Protein AF-A0A8H6GGT6-F1 (afdb_monomer_lite)

Foldseek 3Di:
DDDDDDDDDDDDPPPPPDPDVQLLVVLLVLCVVCVVLLVPDDPVLVVLSVVLNVLSVVCVVDVPRDPPCSNVSSVVSVVVSVVVVVVVVVVVVVVVVVVVVVVVVVVVLVVLQVLLVLQVVVVVQQVVCVVVVVPDARDQGLSLVVLVVVCVVVVHQSQVSNVVSVVSVVVCCVVCVDQDDQQVQADPVRDGPLVVSVVVLVVVLVVLVVCCVVVNDDPVRSVVSNVVSVVVSCQFFVQADPVRHTDGDDCNVVVNVVSVVVVVVPPDDDPDRPDRDDDPPPCVSND

Organism: NCBI:txid100902

Secondary structure (DSSP, 8-state):
-----PPPPPPP----------HHHHHHHHHHHTHHHHHTS-HHHHHHHHHHHHHHHHHHH-TTS--TTHHHHHHHHHHHHHHHHHHHHHHHHHHHHHHHHHHHHHHHHHHHHHHHHHHHHHHHHHHHHHHTTT-SPPPP-HHHHHHHHHHHHHT--HHHHHHHHHHHHHHHHHHT-----GGGGB-TTS-B-HHHHHHHHHHHHHHHHHHHHTTSS-HHHHHHHHHHHHHHHHTTEEEE-TTS-EEEPTTHHHHHHHHHHHHHTT-PPPPP-------TTTTTTT-

pLDDT: mean 74.8, std 14.73, range [36.81, 94.75]

Structure (mmCIF, N/CA/C/O backbone):
data_AF-A0A8H6GGT6-F1
#
_entry.id   AF-A0A8H6GGT6-F1
#
loop_
_atom_site.group_PDB
_atom_site.id
_atom_site.type_symbol
_atom_site.label_atom_id
_atom_site.label_alt_id
_atom_site.label_comp_id
_atom_site.label_asym_id
_atom_site.label_entity_id
_atom_site.label_seq_id
_atom_site.pdbx_PDB_ins_code
_atom_site.Cartn_x
_atom_site.Cartn_y
_atom_site.Cartn_z
_atom_site.occupancy
_atom_site.B_iso_or_equiv
_atom_site.auth_seq_id
_atom_site.auth_comp_id
_atom_site.auth_asym_id
_atom_site.auth_atom_id
_atom_site.pdbx_PDB_model_num
ATOM 1 N N . MET A 1 1 ? 49.227 -29.339 -101.022 1.00 40.62 1 MET A N 1
ATOM 2 C CA . MET A 1 1 ? 48.629 -28.024 -100.707 1.00 40.62 1 MET A CA 1
ATOM 3 C C . MET A 1 1 ? 47.598 -28.260 -99.616 1.00 40.62 1 MET A C 1
ATOM 5 O O . MET A 1 1 ? 46.541 -28.796 -99.909 1.00 40.62 1 MET A O 1
ATOM 9 N N . ASN A 1 2 ? 47.959 -27.990 -98.359 1.00 37.88 2 ASN A N 1
ATOM 10 C CA . ASN A 1 2 ? 47.109 -28.255 -97.196 1.00 37.88 2 ASN A CA 1
ATOM 11 C C . ASN A 1 2 ? 46.343 -26.979 -96.832 1.00 37.88 2 ASN A C 1
ATOM 13 O O . ASN A 1 2 ? 46.958 -25.972 -96.496 1.00 37.88 2 ASN A O 1
ATOM 17 N N . MET A 1 3 ? 45.014 -27.036 -96.917 1.00 39.72 3 MET A N 1
ATOM 18 C CA . MET A 1 3 ? 44.097 -26.002 -96.438 1.00 39.72 3 MET A CA 1
ATOM 19 C C . MET A 1 3 ? 43.696 -26.350 -94.999 1.00 39.72 3 MET A C 1
ATOM 21 O O . MET A 1 3 ? 42.877 -27.238 -94.779 1.00 39.72 3 MET A O 1
ATOM 25 N N . THR A 1 4 ? 44.295 -25.687 -94.013 1.00 44.00 4 THR A N 1
ATOM 26 C CA . THR A 1 4 ? 43.882 -25.757 -92.605 1.00 44.00 4 THR A CA 1
ATOM 27 C C . THR A 1 4 ? 42.877 -24.644 -92.317 1.00 44.00 4 THR A C 1
ATOM 29 O O . THR A 1 4 ? 43.217 -23.466 -92.273 1.00 44.00 4 THR A O 1
ATOM 32 N N . SER A 1 5 ? 41.618 -25.032 -92.134 1.00 41.72 5 SER A N 1
ATOM 33 C CA . SER A 1 5 ? 40.503 -24.185 -91.712 1.00 41.72 5 SER A CA 1
ATOM 34 C C . SER A 1 5 ? 40.555 -23.911 -90.204 1.00 41.72 5 SER A C 1
ATOM 36 O O . SER A 1 5 ? 40.370 -24.819 -89.393 1.00 41.72 5 SER A O 1
ATOM 38 N N . THR A 1 6 ? 40.792 -22.655 -89.830 1.00 43.34 6 THR A N 1
ATOM 39 C CA . THR A 1 6 ? 40.741 -22.151 -88.448 1.00 43.34 6 THR A CA 1
ATOM 40 C C . THR A 1 6 ? 39.283 -21.918 -88.018 1.00 43.34 6 THR A C 1
ATOM 42 O O . THR A 1 6 ? 38.544 -21.278 -88.769 1.00 43.34 6 THR A O 1
ATOM 45 N N . PRO A 1 7 ? 38.829 -22.377 -86.836 1.00 43.62 7 PRO A N 1
ATOM 46 C CA . PRO A 1 7 ? 37.470 -22.114 -86.375 1.00 43.62 7 PRO A CA 1
ATOM 47 C C . PRO A 1 7 ? 37.325 -20.677 -85.847 1.00 43.62 7 PRO A C 1
ATOM 49 O O . PRO A 1 7 ? 38.175 -20.168 -85.115 1.00 43.62 7 PRO A O 1
ATOM 52 N N . LEU A 1 8 ? 36.220 -20.035 -86.232 1.00 38.00 8 LEU A N 1
ATOM 53 C CA . LEU A 1 8 ? 35.823 -18.683 -85.839 1.00 38.00 8 LEU A CA 1
ATOM 54 C C . LEU A 1 8 ? 35.533 -18.633 -84.326 1.00 38.00 8 LEU A C 1
ATOM 56 O O . LEU A 1 8 ? 34.691 -19.379 -83.826 1.00 38.00 8 LEU A O 1
ATOM 60 N N . ALA A 1 9 ? 36.216 -17.752 -83.595 1.00 42.59 9 ALA A N 1
ATOM 61 C CA . ALA A 1 9 ? 35.989 -17.549 -82.168 1.00 42.59 9 ALA A CA 1
ATOM 62 C C . ALA A 1 9 ? 34.595 -16.947 -81.907 1.00 42.59 9 ALA A C 1
ATOM 64 O O . ALA A 1 9 ? 34.258 -15.875 -82.409 1.00 42.59 9 ALA A O 1
ATOM 65 N N . THR A 1 10 ? 33.795 -17.628 -81.090 1.00 45.50 10 THR A N 1
ATOM 66 C CA . THR A 1 10 ? 32.491 -17.163 -80.601 1.00 45.50 10 THR A CA 1
ATOM 67 C C . THR A 1 10 ? 32.666 -15.878 -79.777 1.00 45.50 10 THR A C 1
ATOM 69 O O . THR A 1 10 ? 33.532 -15.846 -78.896 1.00 45.50 10 THR A O 1
ATOM 72 N N . PRO A 1 11 ? 31.861 -14.816 -79.982 1.00 40.50 11 PRO A N 1
ATOM 73 C CA . PRO A 1 11 ? 31.985 -13.614 -79.171 1.00 40.50 11 PRO A CA 1
ATOM 74 C C . PRO A 1 11 ? 31.607 -13.927 -77.720 1.00 40.50 11 PRO A C 1
ATOM 76 O O . PRO A 1 11 ? 30.533 -14.468 -77.443 1.00 40.50 11 PRO A O 1
ATOM 79 N N . LYS A 1 12 ? 32.490 -13.566 -76.779 1.00 44.12 12 LYS A N 1
ATOM 80 C CA . LYS A 1 12 ? 32.193 -13.551 -75.341 1.00 44.12 12 LYS A CA 1
ATOM 81 C C . LYS A 1 12 ? 30.895 -12.777 -75.121 1.00 44.12 12 LYS A C 1
ATOM 83 O O . LYS A 1 12 ? 30.825 -11.585 -75.408 1.00 44.12 12 LYS A O 1
ATOM 88 N N . ARG A 1 13 ? 29.891 -13.466 -74.578 1.00 38.06 13 ARG A N 1
ATOM 89 C CA . ARG A 1 13 ? 28.626 -12.899 -74.110 1.00 38.06 13 ARG A CA 1
ATOM 90 C C . ARG A 1 13 ? 28.946 -11.756 -73.139 1.00 38.06 13 ARG A C 1
ATOM 92 O O . ARG A 1 13 ? 29.311 -12.003 -71.991 1.00 38.06 13 ARG A O 1
ATOM 99 N N . GLN A 1 14 ? 28.868 -10.512 -73.609 1.00 42.06 14 GLN A N 1
ATOM 100 C CA . GLN A 1 14 ? 28.899 -9.343 -72.739 1.00 42.06 14 GLN A CA 1
ATOM 101 C C . GLN A 1 14 ? 27.699 -9.462 -71.799 1.00 42.06 14 GLN A C 1
ATOM 103 O O . GLN A 1 14 ? 26.550 -9.460 -72.241 1.00 42.06 14 GLN A O 1
ATOM 108 N N . ARG A 1 15 ? 27.965 -9.626 -70.498 1.00 42.94 15 ARG A N 1
ATOM 109 C CA . ARG A 1 15 ? 26.948 -9.438 -69.464 1.00 42.94 15 ARG A CA 1
ATOM 110 C C . ARG A 1 15 ? 26.515 -7.981 -69.556 1.00 42.94 15 ARG A C 1
ATOM 112 O O . ARG A 1 15 ? 27.265 -7.073 -69.212 1.00 42.94 15 ARG A O 1
ATOM 119 N N . ILE A 1 16 ? 25.323 -7.785 -70.095 1.00 36.81 16 ILE A N 1
ATOM 120 C CA . ILE A 1 16 ? 24.643 -6.503 -70.138 1.00 36.81 16 ILE A CA 1
ATOM 121 C C . ILE A 1 16 ? 24.360 -6.146 -68.676 1.00 36.81 16 ILE A C 1
ATOM 123 O O . ILE A 1 16 ? 23.538 -6.796 -68.032 1.00 36.81 16 ILE A O 1
ATOM 127 N N . ASN A 1 17 ? 25.072 -5.155 -68.136 1.00 43.34 17 ASN A N 1
ATOM 128 C CA . ASN A 1 17 ? 24.751 -4.520 -66.859 1.00 43.34 17 ASN A CA 1
ATOM 129 C C . ASN A 1 17 ? 23.481 -3.675 -67.049 1.00 43.34 17 ASN A C 1
ATOM 131 O O . ASN A 1 17 ? 23.525 -2.449 -67.061 1.00 43.34 17 ASN A O 1
ATOM 135 N N . ALA A 1 18 ? 22.345 -4.338 -67.259 1.00 37.75 18 ALA A N 1
ATOM 136 C CA . ALA A 1 18 ? 21.051 -3.734 -66.997 1.00 37.75 18 ALA A CA 1
ATOM 137 C C . ALA A 1 18 ? 20.954 -3.548 -65.480 1.00 37.75 18 ALA A C 1
ATOM 139 O O . ALA A 1 18 ? 21.345 -4.455 -64.748 1.00 37.75 18 ALA A O 1
ATOM 140 N N . ALA A 1 19 ? 20.507 -2.371 -65.038 1.00 46.09 19 ALA A N 1
ATOM 141 C CA . ALA A 1 19 ? 20.362 -1.951 -63.647 1.00 46.09 19 ALA A CA 1
ATOM 142 C C . ALA A 1 19 ? 19.868 -3.087 -62.728 1.00 46.09 19 ALA A C 1
ATOM 144 O O . ALA A 1 19 ? 18.673 -3.296 -62.541 1.00 46.09 19 ALA A O 1
ATOM 145 N N . SER A 1 20 ? 20.815 -3.842 -62.174 1.00 46.78 20 SER A N 1
ATOM 146 C CA . SER A 1 20 ? 20.558 -4.840 -61.151 1.00 46.78 20 SER A CA 1
ATOM 147 C C . SER A 1 20 ? 20.419 -4.066 -59.860 1.00 46.78 20 SER A C 1
ATOM 149 O O . SER A 1 20 ? 21.376 -3.434 -59.418 1.00 46.78 20 SER A O 1
ATOM 151 N N . ASP A 1 21 ? 19.228 -4.111 -59.284 1.00 57.16 21 ASP A N 1
ATOM 152 C CA . ASP A 1 21 ? 18.874 -3.534 -57.996 1.00 57.16 21 ASP A CA 1
ATOM 153 C C . ASP A 1 21 ? 19.826 -4.088 -56.915 1.00 57.16 21 ASP A C 1
ATOM 155 O O . ASP A 1 21 ? 19.615 -5.172 -56.355 1.00 57.16 21 ASP A O 1
ATOM 159 N N . ASN A 1 22 ? 20.958 -3.406 -56.706 1.00 80.56 22 ASN A N 1
ATOM 160 C CA . ASN A 1 22 ? 22.093 -3.942 -55.965 1.00 80.56 22 ASN A CA 1
ATOM 161 C C . ASN A 1 22 ? 21.655 -4.199 -54.519 1.00 80.56 22 ASN A C 1
ATOM 163 O O . ASN A 1 22 ? 21.271 -3.272 -53.803 1.00 80.56 22 ASN A O 1
ATOM 167 N N . VAL A 1 23 ? 21.684 -5.467 -54.100 1.00 84.75 23 VAL A N 1
ATOM 168 C CA . VAL A 1 23 ? 21.242 -5.910 -52.768 1.00 84.75 23 VAL A CA 1
ATOM 169 C C . VAL A 1 23 ? 21.928 -5.092 -51.672 1.00 84.75 23 VAL A C 1
ATOM 171 O O . VAL A 1 23 ? 21.272 -4.633 -50.741 1.00 84.75 23 VAL A O 1
ATOM 174 N N . ALA A 1 24 ? 23.218 -4.786 -51.830 1.00 86.19 24 ALA A N 1
ATOM 175 C CA . ALA A 1 24 ? 23.949 -3.966 -50.874 1.00 86.19 24 ALA A CA 1
ATOM 176 C C . ALA A 1 24 ? 23.450 -2.508 -50.821 1.00 86.19 24 ALA A C 1
ATOM 178 O O . ALA A 1 24 ? 23.365 -1.938 -49.734 1.00 86.19 24 ALA A O 1
ATOM 179 N N . GLN A 1 25 ? 23.049 -1.906 -51.950 1.00 88.25 25 GLN A N 1
ATOM 180 C CA . GLN A 1 25 ? 22.430 -0.569 -51.951 1.00 88.25 25 GLN A CA 1
ATOM 181 C C . GLN A 1 25 ? 21.057 -0.580 -51.269 1.00 88.25 25 GLN A C 1
ATOM 183 O O . GLN A 1 25 ? 20.749 0.340 -50.512 1.00 88.25 25 GLN A O 1
ATOM 188 N N . ARG A 1 26 ? 20.248 -1.625 -51.488 1.00 88.94 26 ARG A N 1
ATOM 189 C CA . ARG A 1 26 ? 18.941 -1.782 -50.828 1.00 88.94 26 ARG A CA 1
ATOM 190 C C . ARG A 1 26 ? 19.075 -1.940 -49.316 1.00 88.94 26 ARG A C 1
ATOM 192 O O . ARG A 1 26 ? 18.353 -1.268 -48.585 1.00 88.94 26 ARG A O 1
ATOM 199 N N . VAL A 1 27 ? 20.024 -2.752 -48.851 1.00 89.94 27 VAL A N 1
ATOM 200 C CA . VAL A 1 27 ? 20.303 -2.928 -47.416 1.00 89.94 27 VAL A CA 1
ATOM 201 C C . VAL A 1 27 ? 20.782 -1.621 -46.779 1.00 89.94 27 VAL A C 1
ATOM 203 O O . VAL A 1 27 ? 20.272 -1.238 -45.730 1.00 89.94 27 VAL A O 1
ATOM 206 N N . LEU A 1 28 ? 21.707 -0.890 -47.415 1.00 91.94 28 LEU A N 1
ATOM 207 C CA . LEU A 1 28 ? 22.176 0.403 -46.895 1.00 91.94 28 LEU A CA 1
ATOM 208 C C . LEU A 1 28 ? 21.050 1.437 -46.813 1.00 91.94 28 LEU A C 1
ATOM 210 O O . LEU A 1 28 ? 20.906 2.100 -45.786 1.00 91.94 28 LEU A O 1
ATOM 214 N N . ARG A 1 29 ? 20.218 1.524 -47.857 1.00 93.12 29 ARG A N 1
ATOM 215 C CA . ARG A 1 29 ? 19.032 2.386 -47.863 1.00 93.12 29 ARG A CA 1
ATOM 216 C C . ARG A 1 29 ? 18.051 1.994 -46.754 1.00 93.12 29 ARG A C 1
ATOM 218 O O . ARG A 1 29 ? 17.590 2.861 -46.023 1.00 93.12 29 ARG A O 1
ATOM 225 N N . GLY A 1 30 ? 17.796 0.699 -46.558 1.00 92.19 30 GLY A N 1
ATOM 226 C CA . GLY A 1 30 ? 16.935 0.209 -45.478 1.00 92.19 30 GLY A CA 1
ATOM 227 C C . GLY A 1 30 ? 17.464 0.551 -44.078 1.00 92.19 30 GLY A C 1
ATOM 228 O O . GLY A 1 30 ? 16.696 0.964 -43.205 1.00 92.19 30 GLY A O 1
ATOM 229 N N . ILE A 1 31 ? 18.778 0.438 -43.856 1.00 93.06 31 ILE A N 1
ATOM 230 C CA . ILE A 1 31 ? 19.4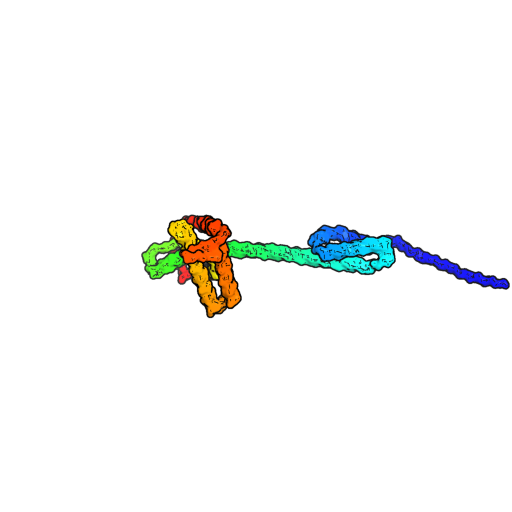23 0.839 -42.594 1.00 93.06 31 ILE A CA 1
ATOM 231 C C . ILE A 1 31 ? 19.228 2.339 -42.343 1.00 93.06 31 ILE A C 1
ATOM 233 O O . ILE A 1 31 ? 18.907 2.740 -41.220 1.00 93.06 31 ILE A O 1
ATOM 237 N N . GLU A 1 32 ? 19.387 3.165 -43.376 1.00 93.31 32 GLU A N 1
ATOM 238 C CA . GLU A 1 32 ? 19.181 4.610 -43.292 1.00 93.31 32 GLU A CA 1
ATOM 239 C C . GLU A 1 32 ? 17.717 4.965 -42.985 1.00 93.31 32 GLU A C 1
ATOM 241 O O . GLU A 1 32 ? 17.445 5.719 -42.043 1.00 93.31 32 GLU A O 1
ATOM 246 N N . GLU A 1 33 ? 16.767 4.352 -43.694 1.00 93.06 33 GLU A N 1
ATOM 247 C CA . GLU A 1 33 ? 15.324 4.514 -43.473 1.00 93.06 33 GLU A CA 1
ATOM 248 C C . GLU A 1 33 ? 14.924 4.150 -42.032 1.00 93.06 33 GLU A C 1
ATOM 250 O O . GLU A 1 33 ? 14.137 4.852 -41.389 1.00 93.06 33 GLU A O 1
ATOM 255 N N . LYS A 1 34 ? 15.524 3.092 -41.473 1.00 92.00 34 LYS A N 1
ATOM 256 C CA . LYS A 1 34 ? 15.272 2.617 -40.102 1.00 92.00 34 LYS A CA 1
ATOM 257 C C . LYS A 1 34 ? 16.187 3.225 -39.040 1.00 92.00 34 LYS A C 1
ATOM 259 O O . LYS A 1 34 ? 16.072 2.876 -37.860 1.00 92.00 34 LYS A O 1
ATOM 264 N N . SER A 1 35 ? 17.045 4.179 -39.398 1.00 90.94 35 SER A N 1
ATOM 265 C CA . SER A 1 35 ? 18.041 4.790 -38.501 1.00 90.94 35 SER A CA 1
ATOM 266 C C . SER A 1 35 ? 17.443 5.315 -37.190 1.00 90.94 35 SER A C 1
ATOM 268 O O . SER A 1 35 ? 18.015 5.127 -36.110 1.00 90.94 35 SER A O 1
ATOM 270 N N . ARG A 1 36 ? 16.251 5.925 -37.252 1.00 88.69 36 ARG A N 1
ATOM 271 C CA . ARG A 1 36 ? 15.527 6.422 -36.072 1.00 88.69 36 ARG A CA 1
ATOM 272 C C . ARG A 1 36 ? 15.146 5.294 -35.121 1.00 88.69 36 ARG A C 1
ATOM 274 O O . ARG A 1 36 ? 15.360 5.431 -33.921 1.00 88.69 36 ARG A O 1
ATOM 281 N N . GLU A 1 37 ? 14.620 4.187 -35.635 1.00 88.06 37 GLU A N 1
ATOM 282 C CA . GLU A 1 37 ? 14.236 3.023 -34.831 1.00 88.06 37 GLU A CA 1
ATOM 283 C C . GLU A 1 37 ? 15.475 2.350 -34.227 1.00 88.06 37 GLU A C 1
ATOM 285 O O . GLU A 1 37 ? 15.496 2.055 -33.031 1.00 88.06 37 GLU A O 1
ATOM 290 N N . ILE A 1 38 ? 16.541 2.203 -35.021 1.00 89.12 38 ILE A N 1
ATOM 291 C CA . ILE A 1 38 ? 17.831 1.619 -34.622 1.00 89.12 38 ILE A CA 1
ATOM 292 C C . ILE A 1 38 ? 18.491 2.428 -33.495 1.00 89.12 38 ILE A C 1
ATOM 294 O O . ILE A 1 38 ? 19.052 1.852 -32.554 1.00 89.12 38 ILE A O 1
ATOM 298 N N . LYS A 1 39 ? 18.379 3.763 -33.520 1.00 89.38 39 LYS A N 1
ATOM 299 C CA . LYS A 1 39 ? 18.931 4.654 -32.485 1.00 89.38 39 LYS A CA 1
ATOM 300 C C . LYS A 1 39 ? 18.432 4.312 -31.079 1.00 89.38 39 LYS A C 1
ATOM 302 O O . LYS A 1 39 ? 19.197 4.447 -30.118 1.00 89.38 39 LYS A O 1
ATOM 307 N N . PHE A 1 40 ? 17.197 3.836 -30.948 1.00 87.00 40 PHE A N 1
ATOM 308 C CA . PHE A 1 40 ? 16.594 3.480 -29.660 1.00 87.00 40 PHE A CA 1
ATOM 309 C C . PHE A 1 40 ? 16.782 2.005 -29.274 1.00 87.00 40 PHE A C 1
ATOM 311 O O . PHE A 1 40 ? 16.345 1.598 -28.200 1.00 87.00 40 PHE A O 1
ATOM 318 N N . GLN A 1 41 ? 17.470 1.211 -30.099 1.00 89.56 41 GLN A N 1
ATOM 319 C CA . GLN A 1 41 ? 17.754 -0.191 -29.800 1.00 89.56 41 GLN A CA 1
ATOM 320 C C . GLN A 1 41 ? 18.955 -0.375 -28.866 1.00 89.56 41 GLN A C 1
ATOM 322 O O . GLN A 1 41 ? 19.775 0.527 -28.648 1.00 89.56 41 GLN A O 1
ATOM 327 N N . SER A 1 42 ? 19.075 -1.590 -28.323 1.00 88.81 42 SER A N 1
ATOM 328 C CA . SER A 1 42 ? 20.203 -1.975 -27.475 1.00 88.81 42 SER A CA 1
ATOM 329 C C . SER A 1 42 ? 21.528 -1.998 -28.245 1.00 88.81 42 SER A C 1
ATOM 331 O O . SER A 1 42 ? 21.563 -2.159 -29.468 1.00 88.81 42 SER A O 1
ATOM 333 N N . SER A 1 43 ? 22.637 -1.883 -27.511 1.00 90.94 43 SER A N 1
ATOM 334 C CA . SER A 1 43 ? 24.002 -1.930 -28.059 1.00 90.94 43 SER A CA 1
ATOM 335 C C . SER A 1 43 ? 24.251 -3.157 -28.943 1.00 90.94 43 SER A C 1
ATOM 337 O O . SER A 1 43 ? 24.898 -3.045 -29.978 1.00 90.94 43 SER A O 1
ATOM 339 N N . ASN A 1 44 ? 23.680 -4.312 -28.587 1.00 92.62 44 ASN A N 1
ATOM 340 C CA . ASN A 1 44 ? 23.807 -5.540 -29.372 1.00 92.62 44 ASN A CA 1
ATOM 341 C C . ASN A 1 44 ? 23.146 -5.438 -30.752 1.00 92.62 44 ASN A C 1
ATOM 343 O O . ASN A 1 44 ? 23.740 -5.881 -31.728 1.00 92.62 44 ASN A O 1
ATOM 347 N N . VAL A 1 45 ? 21.953 -4.841 -30.845 1.00 90.25 45 VAL A N 1
ATOM 348 C CA . VAL A 1 45 ? 21.256 -4.655 -32.132 1.00 90.25 45 VAL A CA 1
ATOM 349 C C . VAL A 1 45 ? 22.005 -3.636 -32.984 1.00 90.25 45 VAL A C 1
ATOM 351 O O . VAL A 1 45 ? 22.279 -3.904 -34.147 1.00 90.25 45 VAL A O 1
ATOM 354 N N . LYS A 1 46 ? 22.446 -2.523 -32.384 1.00 93.00 46 LYS A N 1
ATOM 355 C CA . LYS A 1 46 ? 23.287 -1.520 -33.060 1.00 93.00 46 LYS A CA 1
ATOM 356 C C . LYS A 1 46 ? 24.578 -2.128 -33.609 1.00 93.00 46 LYS A C 1
ATOM 358 O O . LYS A 1 46 ? 24.961 -1.852 -34.735 1.00 93.00 46 LYS A O 1
ATOM 363 N N . ARG A 1 47 ? 25.224 -3.014 -32.845 1.00 94.75 47 ARG A N 1
ATOM 364 C CA . ARG A 1 47 ? 26.420 -3.738 -33.296 1.00 94.75 47 ARG A CA 1
ATOM 365 C C . ARG A 1 47 ? 26.134 -4.634 -34.502 1.00 94.75 47 ARG A C 1
ATOM 367 O O . ARG A 1 47 ? 26.980 -4.715 -35.385 1.00 94.75 47 ARG A O 1
ATOM 374 N N . LEU A 1 48 ? 24.990 -5.321 -34.533 1.00 94.06 48 LEU A N 1
ATOM 375 C CA . LEU A 1 48 ? 24.607 -6.154 -35.678 1.00 94.06 48 LEU A CA 1
ATOM 376 C C . LEU A 1 48 ? 24.316 -5.305 -36.921 1.00 94.06 48 LEU A C 1
ATOM 378 O O . LEU A 1 48 ? 24.802 -5.647 -37.993 1.00 94.06 48 LEU A O 1
ATOM 382 N N . VAL A 1 49 ? 23.627 -4.171 -36.757 1.00 94.12 49 VAL A N 1
ATOM 383 C CA . VAL A 1 49 ? 23.408 -3.196 -37.837 1.00 94.12 49 VAL A CA 1
ATOM 384 C C . VAL A 1 49 ? 24.740 -2.693 -38.389 1.00 94.12 49 VAL A C 1
ATOM 386 O O . VAL A 1 49 ? 24.964 -2.805 -39.585 1.00 94.12 49 VAL A O 1
ATOM 389 N N . ASN A 1 50 ? 25.664 -2.238 -37.536 1.00 94.50 50 ASN A N 1
ATOM 390 C CA . ASN A 1 50 ? 26.971 -1.740 -37.985 1.00 94.50 50 ASN A CA 1
ATOM 391 C C . ASN A 1 50 ? 27.781 -2.817 -38.725 1.00 94.50 50 ASN A C 1
ATOM 393 O O . ASN A 1 50 ? 28.489 -2.523 -39.686 1.00 94.50 50 ASN A O 1
ATOM 397 N N . LYS A 1 51 ? 27.699 -4.080 -38.281 1.00 93.12 51 LYS A N 1
ATOM 398 C CA . LYS A 1 51 ? 28.339 -5.201 -38.984 1.00 93.12 51 LYS A CA 1
ATOM 399 C C . LYS A 1 51 ? 27.741 -5.393 -40.375 1.00 93.12 51 LYS A C 1
ATOM 401 O O . LYS A 1 51 ? 28.499 -5.548 -41.326 1.00 93.12 51 LYS A O 1
ATOM 406 N N . LEU A 1 52 ? 26.416 -5.374 -40.489 1.00 93.00 52 LEU A N 1
ATOM 407 C CA . LEU A 1 52 ? 25.732 -5.521 -41.770 1.00 93.00 52 LEU A CA 1
ATOM 408 C C . LEU A 1 52 ? 26.002 -4.331 -42.704 1.00 93.00 52 LEU A C 1
ATOM 410 O O . LEU A 1 52 ? 26.290 -4.536 -43.876 1.00 93.00 52 LEU A O 1
ATOM 414 N N . GLU A 1 53 ? 26.004 -3.107 -42.175 1.00 93.56 53 GLU A N 1
ATOM 415 C CA . GLU A 1 53 ? 26.345 -1.881 -42.904 1.00 93.56 53 GLU A CA 1
ATOM 416 C C . GLU A 1 53 ? 27.762 -1.951 -43.489 1.00 93.56 53 GLU A C 1
ATOM 418 O O . GLU A 1 53 ? 27.968 -1.667 -44.668 1.00 93.56 53 GLU A O 1
ATOM 423 N N . ASN A 1 54 ? 28.740 -2.395 -42.692 1.00 91.56 54 ASN A N 1
ATOM 424 C CA . ASN A 1 54 ? 30.114 -2.576 -43.157 1.00 91.56 54 ASN A CA 1
ATOM 425 C C . ASN A 1 54 ? 30.211 -3.648 -44.249 1.00 91.56 54 ASN A C 1
ATOM 427 O O . ASN A 1 54 ? 30.865 -3.417 -45.262 1.00 91.56 54 ASN A O 1
ATOM 431 N N . ARG A 1 55 ? 29.532 -4.791 -44.079 1.00 89.50 55 ARG A N 1
ATOM 432 C CA . ARG A 1 55 ? 29.492 -5.853 -45.098 1.00 89.50 55 ARG A CA 1
ATOM 433 C C . ARG A 1 55 ? 28.884 -5.349 -46.407 1.00 89.50 55 ARG A C 1
ATOM 435 O O . ARG A 1 55 ? 29.471 -5.566 -47.462 1.00 89.50 55 ARG A O 1
ATOM 442 N N . ALA A 1 56 ? 27.770 -4.622 -46.336 1.00 89.38 56 ALA A N 1
ATOM 443 C CA . ALA A 1 56 ? 27.125 -4.037 -47.506 1.00 89.38 56 ALA A CA 1
ATOM 444 C C . ALA A 1 56 ? 28.032 -3.003 -48.200 1.00 89.38 56 ALA A C 1
ATOM 446 O O . ALA A 1 56 ? 28.163 -3.026 -49.420 1.00 89.38 56 ALA A O 1
ATOM 447 N N . ARG A 1 57 ? 28.738 -2.145 -47.449 1.00 89.94 57 ARG A N 1
ATOM 448 C CA . ARG A 1 57 ? 29.726 -1.210 -48.022 1.00 89.94 57 ARG A CA 1
ATOM 449 C C . ARG A 1 57 ? 30.875 -1.926 -48.729 1.00 89.94 57 ARG A C 1
ATOM 451 O O . ARG A 1 57 ? 31.226 -1.534 -49.838 1.00 89.94 57 ARG A O 1
ATOM 458 N N . CYS A 1 58 ? 31.435 -2.973 -48.125 1.00 87.06 58 CYS A N 1
ATOM 459 C CA . CYS A 1 58 ? 32.494 -3.768 -48.750 1.00 87.06 58 CYS A CA 1
ATOM 460 C C . CYS A 1 58 ? 32.002 -4.451 -50.035 1.00 87.06 58 CYS A C 1
ATOM 462 O O . CYS A 1 58 ? 32.692 -4.409 -51.049 1.00 87.06 58 CYS A O 1
ATOM 464 N N . ALA A 1 59 ? 30.784 -4.997 -50.023 1.00 84.69 59 ALA A N 1
ATOM 465 C CA . ALA A 1 59 ? 30.169 -5.653 -51.176 1.00 84.69 59 ALA A CA 1
ATOM 466 C C . ALA A 1 59 ? 29.898 -4.709 -52.368 1.00 84.69 59 ALA A C 1
ATOM 468 O O . ALA A 1 59 ? 29.796 -5.172 -53.504 1.00 84.69 59 ALA A O 1
ATOM 469 N N . LEU A 1 60 ? 29.804 -3.390 -52.134 1.00 84.00 60 LEU A N 1
ATOM 470 C CA . LEU A 1 60 ? 29.766 -2.375 -53.199 1.00 84.00 60 LEU A CA 1
ATOM 471 C C . LEU A 1 60 ? 31.141 -2.072 -53.803 1.00 84.00 60 LEU A C 1
ATOM 473 O O . LEU A 1 60 ? 31.210 -1.603 -54.936 1.00 84.00 60 LEU A O 1
ATOM 477 N N . GLN A 1 61 ? 32.215 -2.294 -53.045 1.00 84.12 61 GLN A N 1
ATOM 478 C CA . GLN A 1 61 ? 33.584 -1.957 -53.438 1.00 84.12 61 GLN A CA 1
ATOM 479 C C . GLN A 1 61 ? 34.310 -3.124 -54.119 1.00 84.12 61 GLN A C 1
ATOM 481 O O . GLN A 1 61 ? 35.121 -2.881 -55.009 1.00 84.12 61 GLN A O 1
ATOM 486 N N . ASP A 1 62 ? 34.013 -4.374 -53.744 1.00 79.12 62 ASP A N 1
ATOM 487 C CA . ASP A 1 62 ? 34.577 -5.570 -54.383 1.00 79.12 62 ASP A CA 1
ATOM 488 C C . ASP A 1 62 ? 33.465 -6.550 -54.815 1.00 79.12 62 ASP A C 1
ATOM 490 O O .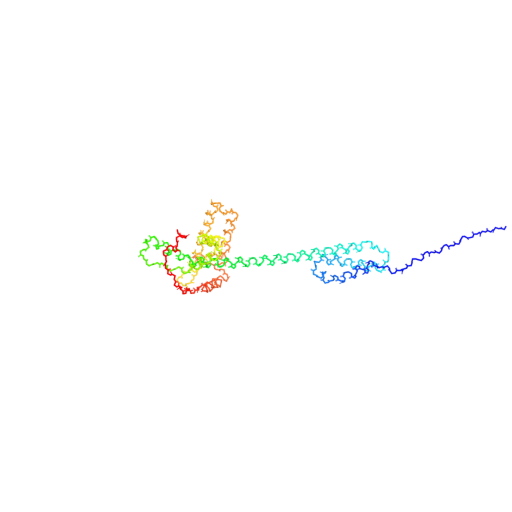 ASP A 1 62 ? 32.856 -7.208 -53.967 1.00 79.12 62 ASP A O 1
ATOM 494 N N . PRO A 1 63 ? 33.221 -6.703 -56.132 1.00 67.19 63 PRO A N 1
ATOM 495 C CA . PRO A 1 63 ? 32.242 -7.647 -56.678 1.00 67.19 63 PRO A CA 1
ATOM 496 C C . PRO A 1 63 ? 32.533 -9.133 -56.406 1.00 67.19 63 PRO A C 1
ATOM 498 O O . PRO A 1 63 ? 31.709 -9.969 -56.763 1.00 67.19 63 PRO A O 1
ATOM 501 N N . ARG A 1 64 ? 33.701 -9.482 -55.847 1.00 70.69 64 ARG A N 1
ATOM 502 C CA . ARG A 1 64 ? 34.083 -10.864 -55.496 1.00 70.69 64 ARG A CA 1
ATOM 503 C C . ARG A 1 64 ? 33.665 -11.273 -54.082 1.00 70.69 64 ARG A C 1
ATOM 505 O O . ARG A 1 64 ? 33.817 -12.440 -53.733 1.00 70.69 64 ARG A O 1
ATOM 512 N N . ILE A 1 65 ? 33.211 -10.327 -53.262 1.00 71.88 65 ILE A N 1
ATOM 513 C CA . ILE A 1 65 ? 32.693 -10.604 -51.918 1.00 71.88 65 ILE A CA 1
ATOM 514 C C . ILE A 1 65 ? 31.310 -11.229 -52.059 1.00 71.88 65 ILE A C 1
ATOM 516 O O . ILE A 1 65 ? 30.514 -10.720 -52.825 1.00 71.88 65 ILE A O 1
ATOM 520 N N . ASP A 1 66 ? 31.033 -12.299 -51.320 1.00 66.94 66 ASP A N 1
ATOM 521 C CA . ASP A 1 66 ? 29.732 -12.973 -51.304 1.00 66.94 66 ASP A CA 1
ATOM 522 C C . ASP A 1 66 ? 28.590 -12.025 -50.871 1.00 66.94 66 ASP A C 1
ATOM 524 O O . ASP A 1 66 ? 28.688 -11.333 -49.848 1.00 66.94 66 ASP A O 1
ATOM 528 N N . HIS A 1 67 ? 27.524 -11.979 -51.676 1.00 69.62 67 HIS A N 1
ATOM 529 C CA . HIS A 1 67 ? 26.346 -11.120 -51.500 1.00 69.62 67 HIS A CA 1
ATOM 530 C C . HIS A 1 67 ? 25.125 -11.887 -50.978 1.00 69.62 67 HIS A C 1
ATOM 532 O O . HIS A 1 67 ? 24.113 -11.245 -50.676 1.00 69.62 67 HIS A O 1
ATOM 538 N N . ASP A 1 68 ? 25.196 -13.219 -50.900 1.00 70.50 68 ASP A N 1
ATOM 539 C CA . ASP A 1 68 ? 24.014 -14.086 -50.917 1.00 70.50 68 ASP A CA 1
ATOM 540 C C . ASP A 1 68 ? 23.155 -13.976 -49.644 1.00 70.50 68 ASP A C 1
ATOM 542 O O . ASP A 1 68 ? 21.940 -14.145 -49.710 1.00 70.50 68 ASP A O 1
ATOM 546 N N . ASP A 1 69 ? 23.733 -13.598 -48.498 1.00 81.69 69 ASP A N 1
ATOM 547 C CA . ASP A 1 69 ? 23.038 -13.519 -47.200 1.00 81.69 69 ASP A CA 1
ATOM 548 C C . ASP A 1 69 ? 22.766 -12.082 -46.704 1.00 81.69 69 ASP A C 1
ATOM 550 O O . ASP A 1 69 ? 22.297 -11.890 -45.574 1.00 81.69 69 ASP A O 1
ATOM 554 N N . LEU A 1 70 ? 23.085 -11.049 -47.496 1.00 87.75 70 LEU A N 1
ATOM 555 C CA . LEU A 1 70 ? 22.939 -9.648 -47.072 1.00 87.75 70 LEU A CA 1
ATOM 556 C C . LEU A 1 70 ? 21.473 -9.267 -46.848 1.00 87.75 70 LEU A C 1
ATOM 558 O O . LEU A 1 70 ? 21.155 -8.607 -45.855 1.00 87.75 70 LEU A O 1
ATOM 562 N N . GLN A 1 71 ? 20.594 -9.686 -47.760 1.00 87.50 71 GLN A N 1
ATOM 563 C CA . GLN A 1 71 ? 19.160 -9.424 -47.663 1.00 87.50 71 GLN A CA 1
ATOM 564 C C . GLN A 1 71 ? 18.542 -10.207 -46.500 1.00 87.50 71 GLN A C 1
ATOM 566 O O . GLN A 1 71 ? 17.871 -9.611 -45.664 1.00 87.50 71 GLN A O 1
ATOM 571 N N . ASP A 1 72 ? 18.862 -11.495 -46.366 1.00 88.62 72 ASP A N 1
ATOM 572 C CA . ASP A 1 72 ? 18.366 -12.338 -45.271 1.00 88.62 72 ASP A CA 1
ATOM 573 C C . ASP A 1 72 ? 18.808 -11.811 -43.898 1.00 88.62 72 ASP A C 1
ATOM 575 O O . ASP A 1 72 ? 18.028 -11.761 -42.943 1.00 88.62 72 ASP A O 1
ATOM 579 N N . SER A 1 73 ? 20.059 -11.349 -43.795 1.00 91.25 73 SER A N 1
ATOM 580 C CA . SER A 1 73 ? 20.583 -10.706 -42.586 1.00 91.25 73 SER A CA 1
ATOM 581 C C . SER A 1 73 ? 19.841 -9.409 -42.257 1.00 91.25 73 SER A C 1
ATOM 583 O O . SER A 1 73 ? 19.630 -9.097 -41.081 1.00 91.25 73 SER A O 1
ATOM 585 N N . TRP A 1 74 ? 19.456 -8.640 -43.278 1.00 93.06 74 TRP A N 1
ATOM 586 C CA . TRP A 1 74 ? 18.673 -7.420 -43.110 1.00 93.06 74 TRP A CA 1
ATOM 5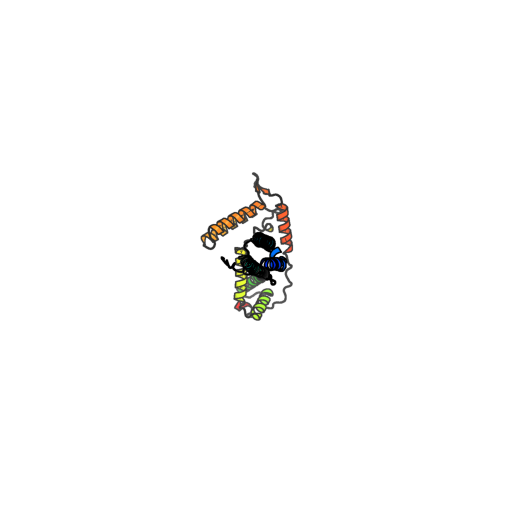87 C C . TRP A 1 74 ? 17.242 -7.724 -42.663 1.00 93.06 74 TRP A C 1
ATOM 589 O O . TRP A 1 74 ? 16.783 -7.154 -41.672 1.00 93.06 74 TRP A O 1
ATOM 599 N N . ASP A 1 75 ? 16.577 -8.680 -43.307 1.00 92.00 75 ASP A N 1
ATOM 600 C CA . ASP A 1 75 ? 15.204 -9.080 -42.997 1.00 92.00 75 ASP A CA 1
ATOM 601 C C . ASP A 1 75 ? 15.102 -9.679 -41.584 1.00 92.00 75 ASP A C 1
ATOM 603 O O . ASP A 1 75 ? 14.213 -9.327 -40.803 1.00 92.00 75 ASP A O 1
ATOM 607 N N . ALA A 1 76 ? 16.079 -10.497 -41.180 1.00 93.19 76 ALA A N 1
ATOM 608 C CA . ALA A 1 76 ? 16.172 -11.006 -39.814 1.00 93.19 76 ALA A CA 1
ATOM 609 C C . ALA A 1 76 ? 16.368 -9.881 -38.779 1.00 93.19 76 ALA A C 1
ATOM 611 O O . ALA A 1 76 ? 15.789 -9.921 -37.685 1.00 93.19 76 ALA A O 1
ATOM 612 N N . LEU A 1 77 ? 17.168 -8.857 -39.103 1.00 93.06 77 LEU A N 1
ATOM 613 C CA . LEU A 1 77 ? 17.349 -7.697 -38.228 1.00 93.06 77 LEU A CA 1
ATOM 614 C C . LEU A 1 77 ? 16.096 -6.829 -38.143 1.00 93.06 77 LEU A C 1
ATOM 616 O O . LEU A 1 77 ? 15.786 -6.357 -37.047 1.00 93.06 77 LEU A O 1
ATOM 620 N N . LEU A 1 78 ? 15.363 -6.659 -39.242 1.00 92.38 78 LEU A N 1
ATOM 621 C CA . LEU A 1 78 ? 14.075 -5.970 -39.252 1.00 92.38 78 LEU A CA 1
ATOM 622 C C . LEU A 1 78 ? 13.081 -6.657 -38.313 1.00 92.38 78 LEU A C 1
ATOM 624 O O . LEU A 1 78 ? 12.572 -6.010 -37.396 1.00 92.38 78 LEU A O 1
ATOM 628 N N . LEU A 1 79 ? 12.905 -7.975 -38.439 1.00 93.06 79 LEU A N 1
ATOM 629 C CA . LEU A 1 79 ? 12.028 -8.752 -37.554 1.00 93.06 79 LEU A CA 1
ATOM 630 C C . LEU A 1 79 ? 12.441 -8.638 -36.080 1.00 93.06 79 LEU A C 1
ATOM 632 O O . LEU A 1 79 ? 11.597 -8.513 -35.187 1.00 93.06 79 LEU A O 1
ATOM 636 N N . LEU A 1 80 ? 13.748 -8.642 -35.797 1.00 92.75 80 LEU A N 1
ATOM 637 C CA . LEU A 1 80 ? 14.259 -8.466 -34.438 1.00 92.75 80 LEU A CA 1
ATOM 638 C C . LEU A 1 80 ? 13.953 -7.068 -33.882 1.00 92.75 80 LEU A C 1
ATOM 640 O O . LEU A 1 80 ? 13.595 -6.941 -32.705 1.00 92.75 80 LEU A O 1
ATOM 644 N N . ILE A 1 81 ? 14.116 -6.025 -34.698 1.00 90.44 81 ILE A N 1
ATOM 645 C CA . ILE A 1 81 ? 13.814 -4.639 -34.327 1.00 90.44 81 ILE A CA 1
ATOM 646 C C . ILE A 1 81 ? 12.315 -4.498 -34.049 1.00 90.44 81 ILE A C 1
ATOM 648 O O . ILE A 1 81 ? 11.952 -4.019 -32.975 1.00 90.44 81 ILE A O 1
ATOM 652 N N . GLU A 1 82 ? 11.456 -4.981 -34.946 1.00 90.81 82 GLU A N 1
ATOM 653 C CA . GLU A 1 82 ? 9.993 -4.926 -34.823 1.00 90.81 82 GLU A CA 1
ATOM 654 C C . GLU A 1 82 ? 9.464 -5.699 -33.611 1.00 90.81 82 GLU A C 1
ATOM 656 O O . GLU A 1 82 ? 8.614 -5.212 -32.856 1.00 90.81 82 GLU A O 1
ATOM 661 N N . SER A 1 83 ? 10.004 -6.893 -33.368 1.00 90.56 83 SER A N 1
ATOM 662 C CA . SER A 1 83 ? 9.659 -7.695 -32.195 1.00 90.56 83 SER A CA 1
ATOM 663 C C . SER A 1 83 ? 10.002 -6.952 -30.900 1.00 90.56 83 SER A C 1
ATOM 665 O O . SER A 1 83 ? 9.175 -6.837 -29.988 1.00 90.56 83 SER A O 1
ATOM 667 N N . LYS A 1 84 ? 11.199 -6.354 -30.832 1.00 89.88 84 LYS A N 1
ATOM 668 C CA . LYS A 1 84 ? 11.647 -5.603 -29.653 1.00 89.88 84 LYS A CA 1
ATOM 669 C C . LYS A 1 84 ? 10.873 -4.310 -29.434 1.00 89.88 84 LYS A C 1
ATOM 671 O O . LYS A 1 84 ? 10.537 -4.009 -28.288 1.00 89.88 84 LYS A O 1
ATOM 676 N N . THR A 1 85 ? 10.572 -3.551 -30.486 1.00 88.31 85 THR A N 1
ATOM 677 C CA . THR A 1 85 ? 9.765 -2.326 -30.367 1.00 88.31 85 THR A CA 1
ATOM 678 C C . THR A 1 85 ? 8.344 -2.651 -29.915 1.00 88.31 85 THR A C 1
ATOM 680 O O . THR A 1 85 ? 7.830 -2.007 -28.996 1.00 88.31 85 THR A O 1
ATOM 683 N N . THR A 1 86 ? 7.741 -3.704 -30.470 1.00 90.00 86 THR A N 1
ATOM 684 C CA . THR A 1 86 ? 6.407 -4.175 -30.076 1.00 90.00 86 THR A CA 1
ATOM 685 C C . THR A 1 86 ? 6.381 -4.624 -28.616 1.00 90.00 86 THR A C 1
ATOM 687 O O . THR A 1 86 ? 5.496 -4.218 -27.857 1.00 90.00 86 THR A O 1
ATOM 690 N N . ALA A 1 87 ? 7.368 -5.415 -28.185 1.00 89.00 87 ALA A N 1
ATOM 691 C CA . ALA A 1 87 ? 7.486 -5.856 -26.798 1.00 89.00 87 ALA A CA 1
ATOM 692 C C . ALA A 1 87 ? 7.671 -4.673 -25.833 1.00 89.00 87 ALA A C 1
ATOM 694 O O . ALA A 1 87 ? 6.988 -4.601 -24.811 1.00 89.00 87 ALA A O 1
ATOM 695 N N . ALA A 1 88 ? 8.528 -3.708 -26.177 1.00 87.44 88 ALA A N 1
ATOM 696 C CA . ALA A 1 88 ? 8.747 -2.508 -25.371 1.00 87.44 88 ALA A CA 1
ATOM 697 C C . ALA A 1 88 ? 7.479 -1.642 -25.255 1.00 87.44 88 ALA A C 1
ATOM 699 O O . ALA A 1 88 ? 7.176 -1.123 -24.178 1.00 87.44 88 ALA A O 1
ATOM 700 N N . SER A 1 89 ? 6.709 -1.515 -26.339 1.00 88.44 89 SER A N 1
ATOM 701 C CA . SER A 1 89 ? 5.424 -0.807 -26.333 1.00 88.44 89 SER A CA 1
ATOM 702 C C . SER A 1 89 ? 4.409 -1.489 -25.408 1.00 88.44 89 SER A C 1
ATOM 704 O O . SER A 1 89 ? 3.814 -0.834 -24.544 1.00 88.44 89 SER A O 1
ATOM 706 N N . LYS A 1 90 ? 4.276 -2.820 -25.506 1.00 93.12 90 LYS A N 1
ATOM 707 C CA . LYS A 1 90 ? 3.400 -3.621 -24.634 1.00 93.12 90 LYS A CA 1
ATOM 708 C C . LYS A 1 90 ? 3.809 -3.524 -23.162 1.00 93.12 90 LYS A C 1
ATOM 710 O O . LYS A 1 90 ? 2.950 -3.299 -22.311 1.00 93.12 90 LYS A O 1
ATOM 715 N N . ASP A 1 91 ? 5.102 -3.617 -22.853 1.00 91.00 91 ASP A N 1
ATOM 716 C CA . ASP A 1 91 ? 5.621 -3.464 -21.487 1.00 91.00 91 ASP A CA 1
ATOM 717 C C . ASP A 1 91 ? 5.339 -2.062 -20.921 1.00 91.00 91 ASP A C 1
ATOM 719 O O . ASP A 1 91 ? 4.864 -1.920 -19.792 1.00 91.00 91 ASP A O 1
ATOM 723 N N . LYS A 1 92 ? 5.535 -1.004 -21.718 1.00 93.31 92 LYS A N 1
ATOM 724 C CA . LYS A 1 92 ? 5.216 0.374 -21.312 1.00 93.31 92 LYS A CA 1
ATOM 725 C C . LYS A 1 92 ? 3.724 0.556 -21.018 1.00 93.31 92 LYS A C 1
ATOM 727 O O . LYS A 1 92 ? 3.364 1.183 -20.012 1.00 93.31 92 LYS A O 1
ATOM 732 N N . ALA A 1 93 ? 2.861 0.008 -21.874 1.00 92.56 93 ALA A N 1
ATOM 733 C CA . ALA A 1 93 ? 1.414 0.027 -21.679 1.00 92.56 93 ALA A CA 1
ATOM 734 C C . ALA A 1 93 ? 1.020 -0.724 -20.397 1.00 92.56 93 ALA A C 1
ATOM 736 O O . ALA A 1 93 ? 0.310 -0.171 -19.551 1.00 92.56 93 ALA A O 1
ATOM 737 N N . HIS A 1 94 ? 1.566 -1.927 -20.196 1.00 90.62 94 HIS A N 1
ATOM 738 C CA . HIS A 1 94 ? 1.340 -2.728 -18.998 1.00 90.62 94 HIS A CA 1
ATOM 739 C C . HIS A 1 94 ? 1.785 -1.993 -17.726 1.00 90.62 94 HIS A C 1
ATOM 741 O O . HIS A 1 94 ? 0.999 -1.840 -16.790 1.00 90.62 94 HIS A O 1
ATOM 747 N N . LYS A 1 95 ? 3.003 -1.438 -17.702 1.00 91.31 95 LYS A N 1
ATOM 748 C CA . LYS A 1 95 ? 3.521 -0.650 -16.568 1.00 91.31 95 LYS A CA 1
ATOM 749 C C . LYS A 1 95 ? 2.627 0.541 -16.236 1.00 91.31 95 LYS A C 1
ATOM 751 O O . LYS A 1 95 ? 2.371 0.811 -15.062 1.00 91.31 95 LYS A O 1
ATOM 756 N N . THR A 1 96 ? 2.106 1.225 -17.252 1.00 93.88 96 THR A N 1
ATOM 757 C CA . THR A 1 96 ? 1.176 2.347 -17.067 1.00 93.88 96 THR A CA 1
ATOM 758 C C . THR A 1 96 ? -0.153 1.882 -16.472 1.00 93.88 96 THR A C 1
ATOM 760 O O . THR A 1 96 ? -0.675 2.520 -15.555 1.00 93.88 96 THR A O 1
ATOM 763 N N . GLN A 1 97 ? -0.699 0.759 -16.941 1.00 89.75 97 GLN A N 1
ATOM 764 C CA . GLN A 1 97 ? -1.924 0.181 -16.389 1.00 89.75 97 GLN A CA 1
ATOM 765 C C . GLN A 1 97 ? -1.733 -0.256 -14.930 1.00 89.75 97 GLN A C 1
ATOM 767 O O . GLN A 1 97 ? -2.535 0.113 -14.070 1.00 89.75 97 GLN A O 1
ATOM 772 N N . VAL A 1 98 ? -0.636 -0.955 -14.625 1.00 87.00 98 VAL A N 1
ATOM 773 C CA . VAL A 1 98 ? -0.275 -1.358 -13.257 1.00 87.00 98 VAL A CA 1
ATOM 774 C C . VAL A 1 98 ? -0.124 -0.139 -12.350 1.00 87.00 98 VAL A C 1
ATOM 776 O O . VAL A 1 98 ? -0.635 -0.143 -11.229 1.00 87.00 98 VAL A O 1
ATOM 779 N N . TRP A 1 99 ? 0.523 0.930 -12.818 1.00 91.38 99 TRP A N 1
ATOM 780 C CA . TRP A 1 99 ? 0.654 2.169 -12.051 1.00 91.38 99 TRP A CA 1
ATOM 781 C C . TRP A 1 99 ? -0.708 2.809 -11.746 1.00 91.38 99 TRP A C 1
ATOM 783 O O . TRP A 1 99 ? -0.979 3.145 -10.589 1.00 91.38 99 TRP A O 1
ATOM 793 N N . LYS A 1 100 ? -1.598 2.915 -12.745 1.00 87.69 100 LYS A N 1
ATOM 794 C CA . LYS A 1 100 ? -2.961 3.448 -12.566 1.00 87.69 100 LYS A CA 1
ATOM 795 C C . LYS A 1 100 ? -3.752 2.626 -11.546 1.00 87.69 100 LYS A C 1
ATOM 797 O O . LYS A 1 100 ? -4.391 3.202 -10.666 1.00 87.69 100 LYS A O 1
ATOM 802 N N . LEU A 1 101 ? -3.675 1.297 -11.624 1.00 78.88 101 LEU A N 1
ATOM 803 C CA . LEU A 1 101 ? -4.333 0.400 -10.671 1.00 78.88 101 LEU A CA 1
ATOM 804 C C . LEU A 1 101 ? -3.773 0.579 -9.258 1.00 78.88 101 LEU A C 1
ATOM 806 O O . LEU A 1 101 ? -4.541 0.809 -8.328 1.00 78.88 101 LEU A O 1
ATOM 810 N N . ARG A 1 102 ? -2.445 0.564 -9.087 1.00 76.19 102 ARG A N 1
ATOM 811 C CA . ARG A 1 102 ? -1.796 0.785 -7.780 1.00 76.19 102 ARG A CA 1
ATOM 812 C C . ARG A 1 102 ? -2.211 2.112 -7.150 1.00 76.19 102 ARG A C 1
ATOM 814 O O . ARG A 1 102 ? -2.456 2.167 -5.945 1.00 76.19 102 ARG A O 1
ATOM 821 N N . ARG A 1 103 ? -2.312 3.172 -7.956 1.00 81.69 103 ARG A N 1
ATOM 822 C CA . ARG A 1 103 ? -2.787 4.481 -7.504 1.00 81.69 103 ARG A CA 1
ATOM 823 C C . ARG A 1 103 ? -4.240 4.416 -7.021 1.00 81.69 103 ARG A C 1
ATOM 825 O O . ARG A 1 103 ? -4.491 4.804 -5.883 1.00 81.69 103 ARG A O 1
ATOM 832 N N . ARG A 1 104 ? -5.156 3.862 -7.826 1.00 71.31 104 ARG A N 1
ATOM 833 C CA . ARG A 1 104 ? -6.576 3.698 -7.453 1.00 71.31 104 ARG A CA 1
ATOM 834 C C . ARG A 1 104 ? -6.742 2.877 -6.174 1.00 71.31 104 ARG A C 1
ATOM 836 O O . ARG A 1 104 ? -7.466 3.293 -5.276 1.00 71.31 104 ARG A O 1
ATOM 843 N N . PHE A 1 105 ? -6.011 1.768 -6.045 1.00 66.94 105 PHE A N 1
ATOM 844 C CA . PHE A 1 105 ? -6.015 0.952 -4.828 1.00 66.94 105 PHE A CA 1
ATOM 845 C C . PHE A 1 105 ? -5.555 1.742 -3.597 1.00 66.94 105 PHE A C 1
ATOM 847 O O . PHE A 1 105 ? -6.152 1.623 -2.530 1.00 66.94 105 PHE A O 1
ATOM 854 N N . LYS A 1 106 ? -4.512 2.574 -3.722 1.00 72.25 106 LYS A N 1
ATOM 855 C CA . LYS A 1 106 ? -4.025 3.419 -2.620 1.00 72.25 106 LYS A CA 1
ATOM 856 C C . LYS A 1 106 ? -5.042 4.494 -2.216 1.00 72.25 106 LYS A C 1
ATOM 858 O O . LYS A 1 106 ? -5.218 4.752 -1.023 1.00 72.25 106 LYS A O 1
ATOM 863 N N . GLU A 1 107 ? -5.694 5.120 -3.192 1.00 71.44 107 GLU A N 1
ATOM 864 C CA . GLU A 1 107 ? -6.741 6.125 -2.974 1.00 71.44 107 GLU A CA 1
ATOM 865 C C . GLU A 1 107 ? -7.961 5.505 -2.277 1.00 71.44 107 GLU A C 1
ATOM 867 O O . GLU A 1 107 ? -8.350 5.981 -1.209 1.00 71.44 107 GLU A O 1
ATOM 872 N N . GLN A 1 108 ? -8.480 4.382 -2.792 1.00 66.56 108 GLN A N 1
ATOM 873 C CA . GLN A 1 108 ? -9.582 3.633 -2.170 1.00 66.56 108 GLN A CA 1
ATOM 874 C C . GLN A 1 108 ? -9.244 3.190 -0.748 1.00 66.56 108 GLN A C 1
ATOM 876 O O . GLN A 1 108 ? -10.026 3.387 0.175 1.00 66.56 108 GLN A O 1
ATOM 881 N N . ARG A 1 109 ? -8.039 2.658 -0.534 1.00 66.44 109 ARG A N 1
ATOM 882 C CA . ARG A 1 109 ? -7.576 2.257 0.796 1.00 66.44 109 ARG A CA 1
ATOM 883 C C . ARG A 1 109 ? -7.583 3.422 1.791 1.00 66.44 109 ARG A C 1
ATOM 885 O O . ARG A 1 109 ? -8.027 3.271 2.927 1.00 66.44 109 ARG A O 1
ATOM 892 N N . THR A 1 110 ? -7.095 4.587 1.368 1.00 70.88 110 THR A N 1
ATOM 893 C CA . THR A 1 110 ? -7.069 5.795 2.210 1.00 70.88 110 THR A CA 1
ATOM 894 C C . THR A 1 110 ? -8.484 6.266 2.538 1.00 70.88 110 THR A C 1
ATOM 896 O O . THR A 1 110 ? -8.743 6.679 3.668 1.00 70.88 110 THR A O 1
ATOM 899 N N . HIS A 1 111 ? -9.391 6.183 1.565 1.00 68.69 111 HIS A N 1
ATOM 900 C CA . HIS A 1 111 ? -10.800 6.503 1.743 1.00 68.69 111 HIS A CA 1
ATOM 901 C C . HIS A 1 111 ? -11.464 5.556 2.753 1.00 68.69 111 HIS A C 1
ATOM 903 O O . HIS A 1 111 ? -11.972 6.032 3.763 1.00 68.69 111 HIS A O 1
ATOM 909 N N . ASN A 1 112 ? -11.345 4.237 2.567 1.00 69.38 112 ASN A N 1
ATOM 910 C CA . ASN A 1 112 ? -11.939 3.230 3.456 1.00 69.38 112 ASN A CA 1
ATOM 911 C C . ASN A 1 112 ? -11.490 3.403 4.909 1.00 69.38 112 ASN A C 1
ATOM 913 O O . ASN A 1 112 ? -12.310 3.353 5.820 1.00 69.38 112 ASN A O 1
ATOM 917 N N . LYS A 1 113 ? -10.198 3.676 5.132 1.00 72.12 113 LYS A N 1
ATOM 918 C CA . LYS A 1 113 ? -9.661 3.909 6.477 1.00 72.12 113 LYS A CA 1
ATOM 919 C C . LYS A 1 113 ? -10.265 5.145 7.149 1.00 72.12 113 LYS A C 1
ATOM 921 O O . LYS A 1 113 ? -10.570 5.107 8.337 1.00 72.12 113 LYS A O 1
ATOM 926 N N . LYS A 1 114 ? -10.417 6.245 6.404 1.00 74.44 114 LYS A N 1
ATOM 927 C CA . LYS A 1 114 ? -11.038 7.474 6.921 1.00 74.44 114 LYS A CA 1
ATOM 928 C C . LYS A 1 114 ? -12.516 7.254 7.227 1.00 74.44 114 LYS A C 1
ATOM 930 O O . LYS A 1 114 ? -12.955 7.620 8.308 1.00 74.44 114 LYS A O 1
ATOM 935 N N . THR A 1 115 ? -13.248 6.621 6.312 1.00 71.06 115 THR A N 1
ATOM 936 C CA . THR A 1 115 ? -14.668 6.303 6.493 1.00 71.06 115 THR A CA 1
ATOM 937 C C . THR A 1 115 ? -14.875 5.414 7.715 1.00 71.06 115 THR A C 1
ATOM 939 O O . THR A 1 115 ? -15.691 5.747 8.567 1.00 71.06 115 THR A O 1
ATOM 942 N N . PHE A 1 116 ? -14.079 4.349 7.870 1.00 77.62 116 PHE A N 1
ATOM 943 C CA . PHE A 1 116 ? -14.181 3.455 9.025 1.00 77.62 116 PHE A CA 1
ATOM 944 C C . PHE A 1 116 ? -13.889 4.165 10.355 1.00 77.62 116 PHE A C 1
ATOM 946 O O . PHE A 1 116 ? -14.594 3.953 11.337 1.00 77.62 116 PHE A O 1
ATOM 953 N N . ALA A 1 117 ? -12.887 5.050 10.386 1.00 77.69 117 ALA A N 1
ATOM 954 C CA . ALA A 1 117 ? -12.557 5.827 11.580 1.00 77.69 117 ALA A CA 1
ATOM 955 C C . ALA A 1 117 ? -13.683 6.782 12.018 1.00 77.69 117 ALA A C 1
ATOM 957 O O . ALA A 1 117 ? -13.792 7.061 13.207 1.00 77.69 117 ALA A O 1
ATOM 958 N N . LEU A 1 118 ? -14.503 7.266 11.078 1.00 78.44 118 LEU A N 1
ATOM 959 C CA . LEU A 1 118 ? -15.634 8.156 11.359 1.00 78.44 118 LEU A CA 1
ATOM 960 C C . LEU A 1 118 ? -16.882 7.399 11.832 1.00 78.44 118 LEU A C 1
ATOM 962 O O . LEU A 1 118 ? -17.583 7.899 12.701 1.00 78.44 118 LEU A O 1
ATOM 966 N N . ILE A 1 119 ? -17.142 6.193 11.312 1.00 83.12 119 ILE A N 1
ATOM 967 C CA . ILE A 1 119 ? -18.317 5.395 11.717 1.00 83.12 119 ILE A CA 1
ATOM 968 C C . ILE A 1 119 ? -18.090 4.580 12.996 1.00 83.12 119 ILE A C 1
ATOM 970 O O . ILE A 1 119 ? -19.048 4.190 13.650 1.00 83.12 119 ILE A O 1
ATOM 974 N N . GLN A 1 120 ? -16.837 4.292 13.366 1.00 84.19 120 GLN A N 1
ATOM 975 C CA . GLN A 1 120 ? -16.509 3.495 14.556 1.00 84.19 120 GLN A CA 1
ATOM 976 C C . GLN A 1 120 ? -17.092 4.072 15.862 1.00 84.19 120 GLN A C 1
ATOM 978 O O . GLN A 1 120 ? -17.705 3.305 16.604 1.00 84.19 120 GLN A O 1
ATOM 983 N N . PRO A 1 121 ? -16.952 5.382 16.149 1.00 82.88 121 PRO A N 1
ATOM 984 C CA . PRO A 1 121 ? -17.582 5.996 17.317 1.00 82.88 121 PRO A CA 1
ATOM 985 C C . PRO A 1 121 ? -19.113 5.925 17.280 1.00 82.88 121 PRO A C 1
ATOM 987 O O . PRO A 1 121 ? -19.720 5.635 18.303 1.00 82.88 121 PRO A O 1
ATOM 990 N N . GLU A 1 122 ? -19.729 6.126 16.111 1.00 84.88 122 GLU A N 1
ATOM 991 C CA . GLU A 1 122 ? -21.188 6.053 15.944 1.00 84.88 122 GLU A CA 1
ATOM 992 C C . GLU A 1 122 ? -21.716 4.635 16.203 1.00 84.88 122 GLU A C 1
ATOM 994 O O . GLU A 1 122 ? -22.663 4.458 16.962 1.00 84.88 122 GLU A O 1
ATOM 999 N N . LEU A 1 123 ? -21.052 3.606 15.660 1.00 86.38 123 LEU A N 1
ATOM 1000 C CA . LEU A 1 123 ? -21.388 2.203 15.931 1.00 86.38 123 LEU A CA 1
ATOM 1001 C C . LEU A 1 123 ? -21.263 1.856 17.418 1.00 86.38 123 LEU A C 1
ATOM 1003 O O . LEU A 1 123 ? -22.050 1.067 17.932 1.00 86.38 123 LEU A O 1
ATOM 1007 N N . ALA A 1 124 ? -20.259 2.405 18.107 1.00 84.88 124 ALA A N 1
ATOM 1008 C CA . ALA A 1 124 ? -20.091 2.192 19.540 1.00 84.88 124 ALA A CA 1
ATOM 1009 C C . ALA A 1 124 ? -21.201 2.880 20.346 1.00 84.88 124 ALA A C 1
ATOM 1011 O O . ALA A 1 124 ? -21.750 2.261 21.252 1.00 84.88 124 ALA A O 1
ATOM 1012 N N . ALA A 1 125 ? -21.559 4.116 19.987 1.00 84.56 125 ALA A N 1
ATOM 1013 C CA . ALA A 1 125 ? -22.631 4.864 20.635 1.00 84.56 125 ALA A CA 1
ATOM 1014 C C . ALA A 1 125 ? -23.989 4.157 20.494 1.00 84.56 125 ALA A C 1
ATOM 1016 O O . ALA A 1 125 ? -24.691 3.999 21.487 1.00 84.56 125 ALA A O 1
ATOM 1017 N N . VAL A 1 126 ? -24.320 3.651 19.298 1.00 86.31 126 VAL A N 1
ATOM 1018 C CA . VAL A 1 126 ? -25.568 2.898 19.074 1.00 86.31 126 VAL A CA 1
ATOM 1019 C C . VAL A 1 126 ? -25.596 1.597 19.883 1.00 86.31 126 VAL A C 1
ATOM 1021 O O . VAL A 1 126 ? -26.606 1.283 20.504 1.00 86.31 126 VAL A O 1
ATOM 1024 N N . LYS A 1 127 ? -24.476 0.860 19.959 1.00 86.75 127 LYS A N 1
ATOM 1025 C CA . LYS A 1 127 ? -24.392 -0.349 20.801 1.00 86.75 127 LYS A CA 1
ATOM 1026 C C . LYS A 1 127 ? -24.629 -0.060 22.280 1.00 86.75 127 LYS A C 1
ATOM 1028 O O . LYS A 1 127 ? -25.299 -0.849 22.937 1.00 86.75 127 LYS A O 1
ATOM 1033 N N . ILE A 1 128 ? -24.050 1.027 22.793 1.00 84.62 128 ILE A N 1
ATOM 1034 C CA . ILE A 1 128 ? -24.241 1.449 24.185 1.00 84.62 128 ILE A CA 1
ATOM 1035 C C . ILE A 1 128 ? -25.719 1.767 24.417 1.00 84.62 128 ILE A C 1
ATOM 1037 O O . ILE A 1 128 ? -26.321 1.190 25.316 1.00 84.62 128 ILE A O 1
ATOM 1041 N N . TRP A 1 129 ? -26.320 2.574 23.541 1.00 86.81 129 TRP A N 1
ATOM 1042 C CA . TRP A 1 129 ? -27.726 2.963 23.633 1.00 86.81 129 TRP A CA 1
ATOM 1043 C C . TRP A 1 129 ? -28.691 1.761 23.623 1.00 86.81 129 TRP A C 1
ATOM 1045 O O . TRP A 1 129 ? -29.544 1.665 24.503 1.00 86.81 129 TRP A O 1
ATOM 1055 N N . HIS A 1 130 ? -28.499 0.785 22.723 1.00 85.44 130 HIS A N 1
ATOM 1056 C CA . HIS A 1 130 ? -29.275 -0.466 22.746 1.00 85.44 130 HIS A CA 1
ATOM 1057 C C . HIS A 1 130 ? -29.062 -1.260 24.045 1.00 85.44 130 HIS A C 1
ATOM 1059 O O . HIS A 1 130 ? -30.010 -1.801 24.609 1.00 85.44 130 HIS A O 1
ATOM 1065 N N . SER A 1 131 ? -27.824 -1.334 24.549 1.00 84.00 131 SER A N 1
ATOM 1066 C CA . SER A 1 131 ? -27.527 -2.074 25.786 1.00 84.00 131 SER A CA 1
ATOM 1067 C C . SER A 1 131 ? -28.107 -1.428 27.048 1.00 84.00 131 SER A C 1
ATOM 1069 O O . SER A 1 131 ? -28.356 -2.125 28.029 1.00 84.00 131 SER A O 1
ATOM 1071 N N . GLU A 1 132 ? -28.357 -0.119 27.012 1.00 85.56 132 GLU A N 1
ATOM 1072 C CA . GLU A 1 132 ? -29.001 0.662 28.077 1.00 85.56 132 GLU A CA 1
ATOM 1073 C C . GLU A 1 132 ? -30.538 0.679 27.947 1.00 85.56 132 GLU A C 1
ATOM 1075 O O . GLU A 1 132 ? -31.230 1.406 28.666 1.00 85.56 132 GLU A O 1
ATOM 1080 N N . GLY A 1 133 ? -31.087 -0.136 27.038 1.00 81.62 133 GLY A N 1
ATOM 1081 C CA . GLY A 1 133 ? -32.525 -0.299 26.847 1.00 81.62 133 GLY A CA 1
ATOM 1082 C C . GLY A 1 133 ? -33.198 0.874 26.140 1.00 81.62 133 GLY A C 1
ATOM 1083 O O . GLY A 1 133 ? -34.393 1.066 26.331 1.00 81.62 133 GLY A O 1
ATOM 1084 N N . GLU A 1 134 ? -32.447 1.665 25.363 1.00 83.94 134 GLU A N 1
ATOM 1085 C CA . GLU A 1 134 ? -32.988 2.735 24.503 1.00 83.94 134 GLU A CA 1
ATOM 1086 C C . GLU A 1 134 ? -33.722 3.848 25.274 1.00 83.94 134 GLU A C 1
ATOM 1088 O O . GLU A 1 134 ? -34.546 4.583 24.735 1.00 83.94 134 GLU A O 1
ATOM 1093 N N . THR A 1 135 ? -33.407 3.987 26.563 1.00 72.69 135 THR A N 1
ATOM 1094 C CA . THR A 1 135 ? -34.098 4.899 27.487 1.00 72.69 135 THR A CA 1
ATOM 1095 C C . THR A 1 135 ? -33.584 6.342 27.437 1.00 72.69 135 THR A C 1
ATOM 1097 O O . THR A 1 135 ? -34.266 7.258 27.896 1.00 72.69 135 THR A O 1
ATOM 1100 N N .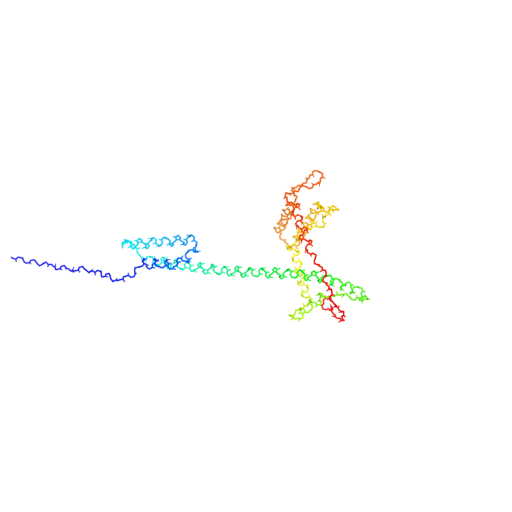 ALA A 1 136 ? -32.386 6.555 26.885 1.00 76.25 136 ALA A N 1
ATOM 1101 C CA . ALA A 1 136 ? -31.744 7.859 26.730 1.00 76.25 136 ALA A CA 1
ATOM 1102 C C . ALA A 1 136 ? -31.962 8.454 25.326 1.00 76.25 136 ALA A C 1
ATOM 1104 O O . ALA A 1 136 ? -32.453 7.783 24.417 1.00 76.25 136 ALA A O 1
ATOM 1105 N N . GLU A 1 137 ? -31.563 9.714 25.128 1.00 81.31 137 GLU A N 1
ATOM 1106 C CA . GLU A 1 137 ? -31.621 10.363 23.813 1.00 81.31 137 GLU A CA 1
ATOM 1107 C C . GLU A 1 137 ? -30.797 9.574 22.767 1.00 81.31 137 GLU A C 1
ATOM 1109 O O . GLU A 1 137 ? -29.648 9.207 23.046 1.00 81.31 137 GLU A O 1
ATOM 1114 N N . PRO A 1 138 ? -31.347 9.294 21.567 1.00 82.38 138 PRO A N 1
ATOM 1115 C CA . PRO A 1 138 ? -30.651 8.511 20.553 1.00 82.38 138 PRO A CA 1
ATOM 1116 C C . PRO A 1 138 ? -29.362 9.193 20.067 1.00 82.38 138 PRO A C 1
ATOM 1118 O O . PRO A 1 138 ? -29.350 10.405 19.831 1.00 82.38 138 PRO A O 1
ATOM 1121 N N . PRO A 1 139 ? -28.277 8.439 19.823 1.00 83.62 139 PRO A N 1
ATOM 1122 C CA . PRO A 1 139 ? -27.035 9.019 19.332 1.00 83.62 139 PRO A CA 1
ATOM 1123 C C . PRO A 1 139 ? -27.169 9.547 17.894 1.00 83.62 139 PRO A C 1
ATOM 1125 O O . PRO A 1 139 ? -27.766 8.914 17.020 1.00 83.62 139 PRO A O 1
ATOM 1128 N N . ALA A 1 140 ? -26.524 10.683 17.612 1.00 82.06 140 ALA A N 1
ATOM 1129 C CA . ALA A 1 140 ? -26.406 11.208 16.253 1.00 82.06 140 ALA A CA 1
ATOM 1130 C C . ALA A 1 140 ? -25.481 10.319 15.402 1.00 82.06 140 ALA A C 1
ATOM 1132 O O . ALA A 1 140 ? -24.349 10.029 15.797 1.00 82.06 140 ALA A O 1
ATOM 1133 N N . THR A 1 141 ? -25.944 9.914 14.213 1.00 83.31 141 THR A N 1
ATOM 1134 C CA . THR A 1 141 ? -25.220 8.968 13.338 1.00 83.31 141 THR A CA 1
ATOM 1135 C C . THR A 1 141 ? -25.069 9.441 11.877 1.00 83.31 141 THR A C 1
ATOM 1137 O O . THR A 1 141 ? -25.328 8.689 10.928 1.00 83.31 141 THR A O 1
ATOM 1140 N N . PRO A 1 142 ? -24.651 10.700 11.625 1.00 77.56 142 PRO A N 1
ATOM 1141 C CA . PRO A 1 142 ? -24.582 11.248 10.269 1.00 77.56 142 PRO A CA 1
ATOM 1142 C C . PRO A 1 142 ? -23.632 10.500 9.320 1.00 77.56 142 PRO A C 1
ATOM 1144 O O . PRO A 1 142 ? -23.824 10.574 8.099 1.00 77.56 142 PRO A O 1
ATOM 1147 N N . TYR A 1 143 ? -22.593 9.815 9.812 1.00 76.44 143 TYR A N 1
ATOM 1148 C CA . TYR A 1 143 ? -21.702 9.031 8.953 1.00 76.44 143 TYR A CA 1
ATOM 1149 C C . TYR A 1 143 ? -22.314 7.676 8.582 1.00 76.44 143 TYR A C 1
ATOM 1151 O O . TYR A 1 143 ? -22.222 7.295 7.411 1.00 76.44 143 TYR A O 1
ATOM 1159 N N . LEU A 1 144 ? -23.000 6.991 9.500 1.00 81.69 144 LEU A N 1
ATOM 1160 C CA . LEU A 1 144 ? -23.791 5.793 9.199 1.00 81.69 144 LEU A CA 1
ATOM 1161 C C . LEU A 1 144 ? -24.937 6.103 8.230 1.00 81.69 144 LEU A C 1
ATOM 1163 O O . LEU A 1 144 ? -25.165 5.322 7.307 1.00 81.69 144 LEU A O 1
ATOM 1167 N N . ASP A 1 145 ? -25.576 7.271 8.333 1.00 77.00 145 ASP A N 1
ATOM 1168 C CA . ASP A 1 145 ? -26.592 7.714 7.367 1.00 77.00 145 ASP A CA 1
ATOM 1169 C C . ASP A 1 145 ? -26.008 7.929 5.964 1.00 77.00 145 ASP A C 1
ATOM 1171 O O . ASP A 1 145 ? -26.621 7.590 4.947 1.00 77.00 145 ASP A O 1
ATOM 1175 N N . ARG A 1 146 ? -24.795 8.491 5.873 1.00 73.31 146 ARG A N 1
ATOM 1176 C CA . ARG A 1 146 ? -24.088 8.614 4.586 1.00 73.31 146 ARG A CA 1
ATOM 1177 C C . ARG A 1 146 ? -23.750 7.245 4.012 1.00 73.31 146 ARG A C 1
ATOM 1179 O O . ARG A 1 146 ? -23.891 7.065 2.803 1.00 73.31 146 ARG A O 1
ATOM 1186 N N . VAL A 1 147 ? -23.323 6.304 4.853 1.00 73.69 147 VAL A N 1
ATOM 1187 C CA . VAL A 1 147 ? -23.071 4.918 4.443 1.00 73.69 147 VAL A CA 1
ATOM 1188 C C . VAL A 1 147 ? -24.363 4.258 3.961 1.00 73.69 147 VAL A C 1
ATOM 1190 O O . VAL A 1 147 ? -24.343 3.648 2.897 1.00 73.69 147 VAL A O 1
ATOM 1193 N N . ALA A 1 148 ? -25.487 4.453 4.651 1.00 76.00 148 ALA A N 1
ATOM 1194 C CA . ALA A 1 148 ? -26.792 3.935 4.245 1.00 76.00 148 ALA A CA 1
ATOM 1195 C C . ALA A 1 148 ? -27.224 4.465 2.874 1.00 76.00 148 ALA A C 1
ATOM 1197 O O . ALA A 1 148 ? -27.528 3.681 1.978 1.00 76.00 148 ALA A O 1
ATOM 1198 N N . ARG A 1 149 ? -27.145 5.786 2.660 1.00 70.75 149 ARG A N 1
ATOM 1199 C CA . ARG A 1 149 ? -27.441 6.407 1.356 1.00 70.75 149 ARG A CA 1
ATOM 1200 C C . ARG A 1 149 ? -26.534 5.891 0.239 1.00 70.75 149 ARG A C 1
ATOM 1202 O O . ARG A 1 149 ? -26.986 5.728 -0.891 1.00 70.75 149 ARG A O 1
ATOM 1209 N N . LEU A 1 150 ? -25.253 5.666 0.539 1.00 58.97 150 LEU A N 1
ATOM 1210 C CA . LEU A 1 150 ? -24.303 5.084 -0.408 1.00 58.97 150 LEU A CA 1
ATOM 1211 C C . LEU A 1 150 ? -24.700 3.657 -0.773 1.00 58.97 150 LEU A C 1
ATOM 1213 O O . LEU A 1 150 ? -24.819 3.374 -1.959 1.00 58.97 150 LEU A O 1
ATOM 1217 N N . CYS A 1 151 ? -24.937 2.806 0.226 1.00 66.56 151 CYS A N 1
ATOM 1218 C CA . CYS A 1 151 ? -25.313 1.404 0.057 1.00 66.56 151 CYS A CA 1
ATOM 1219 C C . CYS A 1 151 ? -26.619 1.269 -0.739 1.00 66.56 151 CYS A C 1
ATOM 1221 O O . CYS A 1 151 ? -26.641 0.561 -1.742 1.00 66.56 151 CYS A O 1
ATOM 1223 N N . ALA A 1 152 ? -27.645 2.055 -0.395 1.00 67.19 152 ALA A N 1
ATOM 1224 C CA . ALA A 1 152 ? -28.917 2.097 -1.116 1.00 67.19 152 ALA A CA 1
ATOM 1225 C C . ALA A 1 152 ? -28.749 2.515 -2.586 1.00 67.19 152 ALA A C 1
ATOM 1227 O O . ALA A 1 152 ? -29.319 1.894 -3.478 1.00 67.19 152 ALA A O 1
ATOM 1228 N N . ARG A 1 153 ? -27.918 3.531 -2.867 1.00 52.97 153 ARG A N 1
ATOM 1229 C CA . ARG A 1 153 ? -27.665 4.001 -4.240 1.00 52.97 153 ARG A CA 1
ATOM 1230 C C . ARG A 1 153 ? -27.039 2.928 -5.130 1.00 52.97 153 ARG A C 1
ATOM 1232 O O . ARG A 1 153 ? -27.289 2.920 -6.330 1.00 52.97 153 ARG A O 1
ATOM 1239 N N . VAL A 1 154 ? -26.172 2.090 -4.569 1.00 55.38 154 VAL A N 1
ATOM 1240 C CA . VAL A 1 154 ? -25.404 1.093 -5.333 1.00 55.38 154 VAL A CA 1
ATOM 1241 C C . VAL A 1 154 ? -25.951 -0.328 -5.190 1.00 55.38 154 VAL A C 1
ATOM 1243 O O . VAL A 1 154 ? -25.361 -1.248 -5.748 1.00 55.38 154 VAL A O 1
ATOM 1246 N N . GLY A 1 155 ? -27.051 -0.515 -4.453 1.00 62.88 155 GLY A N 1
ATOM 1247 C CA . GLY A 1 155 ? -27.646 -1.828 -4.202 1.00 62.88 155 GLY A CA 1
ATOM 1248 C C . GLY A 1 155 ? -26.750 -2.758 -3.379 1.00 62.88 155 GLY A C 1
ATOM 1249 O O . GLY A 1 155 ? -26.716 -3.957 -3.637 1.00 62.88 155 GLY A O 1
ATOM 1250 N N . LEU A 1 156 ? -25.979 -2.214 -2.432 1.00 62.88 156 LEU A N 1
ATOM 1251 C CA . LEU A 1 156 ? -25.162 -3.003 -1.509 1.00 62.88 156 LEU A CA 1
ATOM 1252 C C . LEU A 1 156 ? -25.854 -3.147 -0.158 1.00 62.88 156 LEU A C 1
ATOM 1254 O O . LEU A 1 156 ? -26.457 -2.199 0.341 1.00 62.88 156 LEU A O 1
ATOM 1258 N N . ASP A 1 157 ? -25.686 -4.313 0.457 1.00 78.00 157 ASP A N 1
ATOM 1259 C CA . ASP A 1 157 ? -26.069 -4.532 1.846 1.00 78.00 157 ASP A CA 1
ATOM 1260 C C . ASP A 1 157 ? -25.182 -3.700 2.792 1.00 78.00 157 ASP A C 1
ATOM 1262 O O . ASP A 1 157 ? -23.945 -3.706 2.696 1.00 78.00 157 ASP A O 1
ATOM 1266 N N . ARG A 1 158 ? -25.822 -2.946 3.692 1.00 79.25 158 ARG A N 1
ATOM 1267 C CA . ARG A 1 158 ? -25.144 -1.979 4.568 1.00 79.25 158 ARG A CA 1
ATOM 1268 C C . ARG A 1 158 ? -24.266 -2.680 5.601 1.00 79.25 158 ARG A C 1
ATOM 1270 O O . ARG A 1 158 ? -23.139 -2.231 5.834 1.00 79.25 158 ARG A O 1
ATOM 1277 N N . LYS A 1 159 ? -24.744 -3.786 6.176 1.00 83.12 159 LYS A N 1
ATOM 1278 C CA . LYS A 1 159 ? -24.006 -4.597 7.152 1.00 83.12 159 LYS A CA 1
ATOM 1279 C C . LYS A 1 159 ? -22.750 -5.193 6.532 1.00 83.12 159 LYS A C 1
ATOM 1281 O O . LYS A 1 159 ? -21.652 -4.956 7.036 1.00 83.12 159 LYS A O 1
ATOM 1286 N N . LEU A 1 160 ? -22.885 -5.834 5.374 1.00 71.06 160 LEU A N 1
ATOM 1287 C CA . LEU A 1 160 ? -21.776 -6.372 4.592 1.00 71.06 160 LEU A CA 1
ATOM 1288 C C . LEU A 1 160 ? -20.740 -5.291 4.262 1.00 71.06 160 LEU A C 1
ATOM 1290 O O . LEU A 1 160 ? -19.537 -5.511 4.405 1.00 71.06 160 LEU A O 1
ATOM 1294 N N . TYR A 1 161 ? -21.173 -4.098 3.848 1.00 71.56 161 TYR A N 1
ATOM 1295 C CA . TYR A 1 161 ? -20.248 -3.005 3.550 1.00 71.56 161 TYR A CA 1
ATOM 1296 C C . TYR A 1 161 ? -19.469 -2.533 4.793 1.00 71.56 161 TYR A C 1
ATOM 1298 O O . TYR A 1 161 ? -18.256 -2.311 4.716 1.00 71.56 161 TYR A O 1
ATOM 1306 N N . ILE A 1 162 ? -20.121 -2.432 5.955 1.00 74.44 162 ILE A N 1
ATOM 1307 C CA . ILE A 1 162 ? -19.472 -2.086 7.231 1.00 74.44 162 ILE A CA 1
ATOM 1308 C C . ILE A 1 162 ? -18.490 -3.184 7.673 1.00 74.44 162 ILE A C 1
ATOM 1310 O O . ILE A 1 162 ? -17.367 -2.877 8.093 1.00 74.44 162 ILE A O 1
ATOM 1314 N N . GLU A 1 163 ? -18.857 -4.457 7.528 1.00 73.50 163 GLU A N 1
ATOM 1315 C CA . GLU A 1 163 ? -17.972 -5.595 7.796 1.00 73.50 163 GLU A CA 1
ATOM 1316 C C . GLU A 1 163 ? -16.732 -5.566 6.893 1.00 73.50 163 GLU A C 1
ATOM 1318 O O . GLU A 1 163 ? -15.603 -5.709 7.374 1.00 73.50 163 GLU A O 1
ATOM 1323 N N . LEU A 1 164 ? -16.906 -5.282 5.599 1.00 66.06 164 LEU A N 1
ATOM 1324 C CA . LEU A 1 164 ? -15.803 -5.133 4.649 1.00 66.06 164 LEU A CA 1
ATOM 1325 C C . LEU A 1 164 ? -14.875 -3.967 5.014 1.00 66.06 164 LEU A C 1
ATOM 1327 O O . LEU A 1 164 ? -13.652 -4.106 4.899 1.00 66.06 164 LEU A O 1
ATOM 1331 N N . LEU A 1 165 ? -15.412 -2.836 5.487 1.00 69.75 165 LEU A N 1
ATOM 1332 C CA . LEU A 1 165 ? -14.603 -1.722 5.996 1.00 69.75 165 LEU A CA 1
ATOM 1333 C C . LEU A 1 165 ? -13.776 -2.141 7.222 1.00 69.75 165 LEU A C 1
ATOM 1335 O O . LEU A 1 165 ? -12.582 -1.830 7.282 1.00 69.75 165 LEU A O 1
ATOM 1339 N N . SER A 1 166 ? -14.374 -2.898 8.146 1.00 70.62 166 SER A N 1
ATOM 1340 C CA . SER A 1 166 ? -13.701 -3.441 9.334 1.00 70.62 166 SER A CA 1
ATOM 1341 C C . SER A 1 166 ? -12.580 -4.417 8.968 1.00 70.62 166 SER A C 1
ATOM 1343 O O . SER A 1 166 ? -11.455 -4.297 9.461 1.00 70.62 166 SER A O 1
ATOM 1345 N N . ILE A 1 167 ? -12.833 -5.335 8.031 1.00 65.69 167 ILE A N 1
ATOM 1346 C CA . ILE A 1 167 ? -11.830 -6.276 7.512 1.00 65.69 167 ILE A CA 1
ATOM 1347 C C . ILE A 1 167 ? -10.696 -5.522 6.807 1.00 65.69 167 ILE A C 1
ATOM 1349 O O . ILE A 1 167 ? -9.521 -5.843 7.008 1.00 65.69 167 ILE A O 1
ATOM 1353 N N . CYS A 1 168 ? -11.012 -4.500 6.007 1.00 59.56 168 CYS A N 1
ATOM 1354 C CA . CYS A 1 168 ? -10.010 -3.678 5.331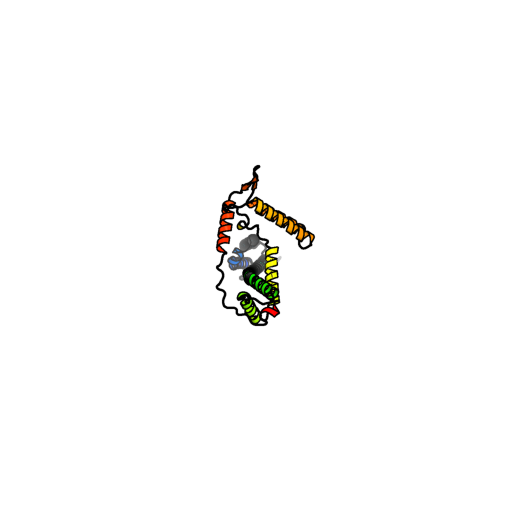 1.00 59.56 168 CYS A CA 1
ATOM 1355 C C . CYS A 1 168 ? -9.111 -2.928 6.323 1.00 59.56 168 CYS A C 1
ATOM 1357 O O . CYS A 1 168 ? -7.888 -2.961 6.167 1.00 59.56 168 CYS A O 1
ATOM 1359 N N . ASP A 1 169 ? -9.682 -2.302 7.354 1.00 64.19 169 ASP A N 1
ATOM 1360 C CA . ASP A 1 169 ? -8.918 -1.635 8.415 1.00 64.19 169 ASP A CA 1
ATOM 1361 C C . ASP A 1 169 ? -8.114 -2.640 9.262 1.00 64.19 169 ASP A C 1
ATOM 1363 O O . ASP A 1 169 ? -6.945 -2.405 9.577 1.00 64.19 169 ASP A O 1
ATOM 1367 N N . GLY A 1 170 ? -8.682 -3.812 9.558 1.00 58.78 170 GLY A N 1
ATOM 1368 C CA . GLY A 1 170 ? -8.012 -4.905 10.262 1.00 58.78 170 GLY A CA 1
ATOM 1369 C C . GLY A 1 170 ? -6.822 -5.479 9.487 1.00 58.78 170 GLY A C 1
ATOM 1370 O O . GLY A 1 170 ? -5.743 -5.673 10.057 1.00 58.78 170 GLY A O 1
ATOM 1371 N N . ARG A 1 171 ? -6.963 -5.687 8.171 1.00 51.53 171 ARG A N 1
ATOM 1372 C CA . ARG A 1 171 ? -5.862 -6.086 7.279 1.00 51.53 171 ARG A CA 1
ATOM 1373 C C . ARG A 1 171 ? -4.801 -4.998 7.210 1.00 51.53 171 ARG A C 1
ATOM 1375 O O . ARG A 1 171 ? -3.619 -5.310 7.275 1.00 51.53 171 ARG A O 1
ATOM 1382 N N . ASP A 1 172 ? -5.199 -3.734 7.127 1.00 55.53 172 ASP A N 1
ATOM 1383 C CA . ASP A 1 172 ? -4.281 -2.597 7.137 1.00 55.53 172 ASP A CA 1
ATOM 1384 C C . ASP A 1 172 ? -3.481 -2.513 8.439 1.00 55.53 172 ASP A C 1
ATOM 1386 O O . ASP A 1 172 ? -2.263 -2.346 8.394 1.00 55.53 172 ASP A O 1
ATOM 1390 N N . LYS A 1 173 ? -4.136 -2.692 9.589 1.00 56.75 173 LYS A N 1
ATOM 1391 C CA . LYS A 1 173 ? -3.482 -2.792 10.899 1.00 56.75 173 LYS A CA 1
ATOM 1392 C C . LYS A 1 173 ? -2.549 -3.998 10.967 1.00 56.75 173 LYS A C 1
ATOM 1394 O O . LYS A 1 173 ? -1.468 -3.873 11.528 1.00 56.75 173 LYS A O 1
ATOM 1399 N N . THR A 1 174 ? -2.932 -5.129 10.370 1.00 48.34 174 THR A N 1
ATOM 1400 C CA . THR A 1 174 ? -2.173 -6.389 10.418 1.00 48.34 174 THR A CA 1
ATOM 1401 C C . THR A 1 174 ? -0.951 -6.384 9.495 1.00 48.34 174 THR A C 1
ATOM 1403 O O . THR A 1 174 ? 0.151 -6.703 9.940 1.00 48.34 174 THR A O 1
ATOM 1406 N N . ALA A 1 175 ? -1.117 -5.977 8.236 1.00 46.12 175 ALA A N 1
ATOM 1407 C CA . ALA A 1 175 ? -0.067 -5.926 7.218 1.00 46.12 175 ALA A CA 1
ATOM 1408 C C . ALA A 1 175 ? 0.824 -4.679 7.338 1.00 46.12 175 ALA A C 1
ATOM 1410 O O . ALA A 1 175 ? 1.987 -4.704 6.946 1.00 46.12 175 ALA A O 1
ATOM 1411 N N . HIS A 1 176 ? 0.299 -3.587 7.898 1.00 48.94 176 HIS A N 1
ATOM 1412 C CA . HIS A 1 176 ? 1.030 -2.341 8.121 1.00 48.94 176 HIS A CA 1
ATOM 1413 C C . HIS A 1 176 ? 0.892 -1.892 9.560 1.00 48.94 176 HIS A C 1
ATOM 1415 O O . HIS A 1 176 ? 0.531 -0.752 9.832 1.00 48.94 176 HIS A O 1
ATOM 1421 N N . HIS A 1 177 ? 1.205 -2.804 10.469 1.00 55.81 177 HIS A N 1
ATOM 1422 C CA . HIS A 1 177 ? 1.469 -2.527 11.865 1.00 55.81 177 HIS A CA 1
ATOM 1423 C C . HIS A 1 177 ? 2.465 -1.343 11.950 1.00 55.81 177 HIS A C 1
ATOM 1425 O O . HIS A 1 177 ? 3.674 -1.560 11.839 1.00 55.81 177 HIS A O 1
ATOM 1431 N N . PRO A 1 178 ? 1.996 -0.092 12.152 1.00 56.94 178 PRO A N 1
ATOM 1432 C CA . PRO A 1 178 ? 2.857 1.080 12.058 1.00 56.94 178 PRO A CA 1
ATOM 1433 C C . PRO A 1 178 ? 3.839 1.043 13.227 1.00 56.94 178 PRO A C 1
ATOM 1435 O O . PRO A 1 178 ? 3.441 0.579 14.303 1.00 56.94 178 PRO A O 1
ATOM 1438 N N . PRO A 1 179 ? 5.098 1.478 13.064 1.00 58.41 179 PRO A N 1
ATOM 1439 C CA . PRO A 1 179 ? 6.052 1.498 14.167 1.00 58.41 179 PRO A CA 1
ATOM 1440 C C . PRO A 1 179 ? 5.486 2.223 15.401 1.00 58.41 179 PRO A C 1
ATOM 1442 O O . PRO A 1 179 ? 4.561 3.026 15.235 1.00 58.41 179 PRO A O 1
ATOM 1445 N N . PRO A 1 180 ? 5.970 1.918 16.623 1.00 70.44 180 PRO A N 1
ATOM 1446 C CA . PRO A 1 180 ? 5.525 2.595 17.840 1.00 70.44 180 PRO A CA 1
ATOM 1447 C C . PRO A 1 180 ? 5.359 4.106 17.642 1.00 70.44 180 PRO A C 1
ATOM 1449 O O . PRO A 1 180 ? 6.216 4.773 17.064 1.00 70.44 180 PRO A O 1
ATOM 1452 N N . HIS A 1 181 ? 4.219 4.639 18.080 1.00 75.44 181 HIS A N 1
ATOM 1453 C CA . HIS A 1 181 ? 3.929 6.063 17.955 1.00 75.44 181 HIS A CA 1
ATOM 1454 C C . HIS A 1 181 ? 4.661 6.821 19.061 1.00 75.44 181 HIS A C 1
ATOM 1456 O O . HIS A 1 181 ? 4.291 6.680 20.222 1.00 75.44 181 HIS A O 1
ATOM 1462 N N . PHE A 1 182 ? 5.657 7.639 18.707 1.00 74.81 182 PHE A N 1
ATOM 1463 C CA . PHE A 1 182 ? 6.482 8.363 19.685 1.00 74.81 182 PHE A CA 1
ATOM 1464 C C . PHE A 1 182 ? 5.673 9.252 20.642 1.00 74.81 182 PHE A C 1
ATOM 1466 O O . PHE A 1 182 ? 6.035 9.366 21.803 1.00 74.81 182 PHE A O 1
ATOM 1473 N N . GLU A 1 183 ? 4.536 9.800 20.198 1.00 76.75 183 GLU A N 1
ATOM 1474 C CA . GLU A 1 183 ? 3.610 10.607 21.019 1.00 76.75 183 GLU A CA 1
ATOM 1475 C C . GLU A 1 183 ? 3.102 9.885 22.269 1.00 76.75 183 GLU A C 1
ATOM 1477 O O . GLU A 1 183 ? 2.778 10.526 23.260 1.00 76.75 183 GLU A O 1
ATOM 1482 N N . LYS A 1 184 ? 3.029 8.549 22.224 1.00 79.88 184 LYS A N 1
ATOM 1483 C CA . LYS A 1 184 ? 2.575 7.720 23.349 1.00 79.88 184 LYS A CA 1
ATOM 1484 C C . LYS A 1 184 ? 3.681 7.411 24.356 1.00 79.88 184 LYS A C 1
ATOM 1486 O O . LYS A 1 184 ? 3.415 6.735 25.340 1.00 79.88 184 LYS A O 1
ATOM 1491 N N . HIS A 1 185 ? 4.898 7.857 24.068 1.00 83.44 185 HIS A N 1
ATOM 1492 C CA . HIS A 1 185 ? 6.115 7.554 24.810 1.00 83.44 185 HIS A CA 1
ATOM 1493 C C . HIS A 1 185 ? 6.900 8.841 25.067 1.00 83.44 185 HIS A C 1
ATOM 1495 O O . HIS A 1 185 ? 8.122 8.840 24.986 1.00 83.44 185 HIS A O 1
ATOM 1501 N N . LEU A 1 186 ? 6.208 9.962 25.283 1.00 84.50 186 LEU A N 1
ATOM 1502 C CA . LEU A 1 186 ? 6.843 11.218 25.669 1.00 84.50 186 LEU A CA 1
ATOM 1503 C C . LEU A 1 186 ? 6.875 11.332 27.194 1.00 84.50 186 LEU A C 1
ATOM 1505 O O . LEU A 1 186 ? 5.919 10.961 27.874 1.00 84.50 186 LEU A O 1
ATOM 1509 N N . ASP A 1 187 ? 7.972 11.848 27.732 1.00 80.00 187 ASP A N 1
ATOM 1510 C CA . ASP A 1 187 ? 8.035 12.293 29.116 1.00 80.00 187 ASP A CA 1
ATOM 1511 C C . ASP A 1 187 ? 7.369 13.668 29.302 1.00 80.00 187 ASP A C 1
ATOM 1513 O O . ASP A 1 187 ? 6.851 14.284 28.365 1.00 80.00 187 ASP A O 1
ATOM 1517 N N . GLN A 1 188 ? 7.381 14.154 30.543 1.00 76.62 188 GLN A N 1
ATOM 1518 C CA . GLN A 1 188 ? 6.814 15.454 30.912 1.00 76.62 188 GLN A CA 1
ATOM 1519 C C . GLN A 1 188 ? 7.496 16.624 30.177 1.00 76.62 188 GLN A C 1
ATOM 1521 O O . GLN A 1 188 ? 6.864 17.653 29.941 1.00 76.62 188 GLN A O 1
ATOM 1526 N N . ASN A 1 189 ? 8.738 16.435 29.724 1.00 79.25 189 ASN A N 1
ATOM 1527 C CA . ASN A 1 189 ? 9.524 17.410 28.972 1.00 79.25 189 ASN A CA 1
ATOM 1528 C C . ASN A 1 189 ? 9.337 17.275 27.449 1.00 79.25 189 ASN A C 1
ATOM 1530 O O . ASN A 1 189 ? 10.042 17.925 26.677 1.00 79.25 189 ASN A O 1
ATOM 1534 N N . LYS A 1 190 ? 8.372 16.458 26.998 1.00 76.25 190 LYS A N 1
ATOM 1535 C CA . LYS A 1 190 ? 8.104 16.141 25.583 1.00 76.25 190 LYS A CA 1
ATOM 1536 C C . LYS A 1 190 ? 9.278 15.454 24.874 1.00 76.25 190 LYS A C 1
ATOM 1538 O O . LYS A 1 190 ? 9.358 15.494 23.643 1.00 76.25 190 LYS A O 1
ATOM 1543 N N . MET A 1 191 ? 10.157 14.799 25.625 1.00 81.25 191 MET A N 1
ATOM 1544 C CA . MET A 1 191 ? 11.250 13.986 25.101 1.00 81.25 191 MET A CA 1
ATOM 1545 C C . MET A 1 191 ? 10.815 12.525 25.007 1.00 81.25 191 MET A C 1
ATOM 1547 O O . MET A 1 191 ? 10.009 12.045 25.798 1.00 81.25 191 MET A O 1
ATOM 1551 N N . VAL A 1 192 ? 11.316 11.803 24.004 1.00 82.94 192 VAL A N 1
ATOM 1552 C CA . VAL A 1 192 ? 10.935 10.400 23.795 1.00 82.94 192 VAL A CA 1
ATOM 1553 C C . VAL A 1 192 ? 11.601 9.511 24.844 1.00 82.94 192 VAL A C 1
ATOM 1555 O O . VAL A 1 192 ? 12.826 9.429 24.916 1.00 82.94 192 VAL A O 1
ATOM 1558 N N . LYS A 1 193 ? 10.789 8.770 25.594 1.00 87.81 193 LYS A N 1
ATOM 1559 C CA . LYS A 1 193 ? 11.204 7.674 26.466 1.00 87.81 193 LYS A CA 1
ATOM 1560 C C . LYS A 1 193 ? 11.493 6.427 25.639 1.00 87.81 193 LYS A C 1
ATOM 1562 O O . LYS A 1 193 ? 10.626 5.588 25.388 1.00 87.81 193 LYS A O 1
ATOM 1567 N N . TRP A 1 194 ? 12.739 6.299 25.199 1.00 82.81 194 TRP A N 1
ATOM 1568 C CA . TRP A 1 194 ? 13.172 5.207 24.325 1.00 82.81 194 TRP A CA 1
ATOM 1569 C C . TRP A 1 194 ? 13.028 3.811 24.944 1.00 82.81 194 TRP A C 1
ATOM 1571 O O . TRP A 1 194 ? 12.798 2.849 24.214 1.00 82.81 194 TRP A O 1
ATOM 1581 N N . SER A 1 195 ? 13.056 3.695 26.274 1.00 84.12 195 SER A N 1
ATOM 1582 C CA . SER A 1 195 ? 12.831 2.429 26.986 1.00 84.12 195 SER A CA 1
ATOM 1583 C C . SER A 1 195 ? 11.403 1.917 26.782 1.00 84.12 195 SER A C 1
ATOM 1585 O O . SER A 1 195 ? 11.198 0.757 26.431 1.00 84.12 195 SER A O 1
ATOM 1587 N N . GLU A 1 196 ? 10.405 2.798 26.860 1.00 86.38 196 GLU A N 1
ATOM 1588 C CA . GLU A 1 196 ? 9.009 2.442 26.588 1.00 86.38 196 GLU A CA 1
ATOM 1589 C C . GLU A 1 196 ? 8.782 2.092 25.104 1.00 86.38 196 GLU A C 1
ATOM 1591 O O . GLU A 1 196 ? 8.006 1.189 24.772 1.00 86.38 196 GLU A O 1
ATOM 1596 N N . VAL A 1 197 ? 9.496 2.763 24.190 1.00 81.00 197 VAL A N 1
ATOM 1597 C CA . VAL A 1 197 ? 9.486 2.434 22.752 1.00 81.00 197 VAL A CA 1
ATOM 1598 C C . VAL A 1 197 ? 10.083 1.042 22.507 1.00 81.00 197 VAL A C 1
ATOM 1600 O O . VAL A 1 197 ? 9.551 0.271 21.697 1.00 81.00 197 VAL A O 1
ATOM 1603 N N . TYR A 1 198 ? 11.159 0.695 23.216 1.00 84.50 198 TYR A N 1
ATOM 1604 C CA . TYR A 1 198 ? 11.778 -0.629 23.176 1.00 84.50 198 TYR A CA 1
ATOM 1605 C C . TYR A 1 198 ? 10.821 -1.716 23.690 1.00 84.50 198 TYR A C 1
ATOM 1607 O O . TYR A 1 198 ? 10.624 -2.747 23.034 1.00 84.50 198 TYR A O 1
ATOM 1615 N N . ASP A 1 199 ? 10.122 -1.460 24.794 1.00 86.44 199 ASP A N 1
ATOM 1616 C CA . ASP A 1 199 ? 9.114 -2.376 25.332 1.00 86.44 199 ASP A CA 1
ATOM 1617 C C . ASP A 1 199 ? 7.923 -2.564 24.390 1.00 86.44 199 ASP A C 1
ATOM 1619 O O . ASP A 1 199 ? 7.445 -3.691 24.194 1.00 86.44 199 ASP A O 1
ATOM 1623 N N . ALA A 1 200 ? 7.474 -1.494 23.730 1.00 83.31 200 ALA A N 1
ATOM 1624 C CA . ALA A 1 200 ? 6.452 -1.567 22.691 1.00 83.31 200 ALA A CA 1
ATOM 1625 C C . ALA A 1 200 ? 6.911 -2.437 21.505 1.00 83.31 200 ALA A C 1
ATOM 1627 O O . ALA A 1 200 ? 6.139 -3.267 21.003 1.00 83.31 200 ALA A O 1
ATOM 1628 N N . CYS A 1 201 ? 8.180 -2.319 21.095 1.00 77.81 201 CYS A N 1
ATOM 1629 C CA . CYS A 1 201 ? 8.789 -3.189 20.086 1.00 77.81 201 CYS A CA 1
ATOM 1630 C C . CYS A 1 201 ? 8.785 -4.660 20.530 1.00 77.81 201 CYS A C 1
ATOM 1632 O O . CYS A 1 201 ? 8.361 -5.538 19.771 1.00 77.81 201 CYS A O 1
ATOM 1634 N N . ASN A 1 202 ? 9.175 -4.949 21.772 1.00 84.81 202 ASN A N 1
ATOM 1635 C CA . ASN A 1 202 ? 9.209 -6.313 22.304 1.00 84.81 202 ASN A CA 1
ATOM 1636 C C . ASN A 1 202 ? 7.814 -6.920 22.476 1.00 84.81 202 ASN A C 1
ATOM 1638 O O . ASN A 1 202 ? 7.585 -8.078 22.111 1.00 84.81 202 ASN A O 1
ATOM 1642 N N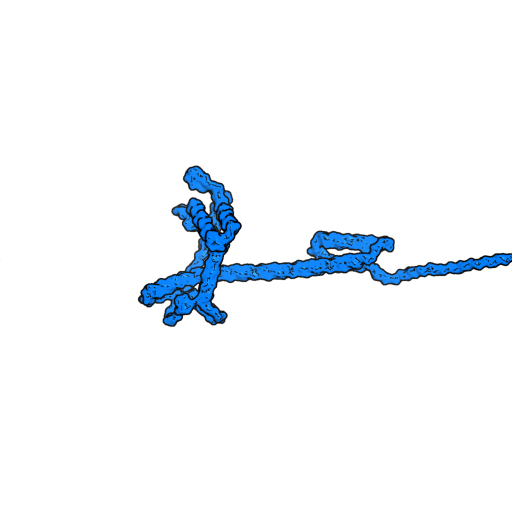 . LYS A 1 203 ? 6.834 -6.136 22.940 1.00 84.94 203 LYS A N 1
ATOM 1643 C CA . LYS A 1 203 ? 5.420 -6.539 22.964 1.00 84.94 203 LYS A CA 1
ATOM 1644 C C . LYS A 1 203 ? 4.940 -6.938 21.568 1.00 84.94 203 LYS A C 1
ATOM 1646 O O . LYS A 1 203 ? 4.244 -7.943 21.422 1.00 84.94 203 LYS A O 1
ATOM 1651 N N . ARG A 1 204 ? 5.367 -6.214 20.533 1.00 79.69 204 ARG A N 1
ATOM 1652 C CA . ARG A 1 204 ? 5.019 -6.527 19.145 1.00 79.69 204 ARG A CA 1
ATOM 1653 C C . ARG A 1 204 ? 5.655 -7.821 18.645 1.00 79.69 204 ARG A C 1
ATOM 1655 O O . ARG A 1 204 ? 4.950 -8.647 18.067 1.00 79.69 204 ARG A O 1
ATOM 1662 N N . LYS A 1 205 ? 6.943 -8.047 18.920 1.00 82.56 205 LYS A N 1
ATOM 1663 C CA . LYS A 1 205 ? 7.615 -9.322 18.602 1.00 82.56 205 LYS A CA 1
ATOM 1664 C C . LYS A 1 205 ? 6.886 -10.506 19.245 1.00 82.56 205 LYS A C 1
ATOM 1666 O O . LYS A 1 205 ? 6.642 -11.511 18.579 1.00 82.56 205 LYS A O 1
ATOM 1671 N N . ARG A 1 206 ? 6.453 -10.362 20.507 1.00 85.00 206 ARG A N 1
ATOM 1672 C CA . ARG A 1 206 ? 5.640 -11.374 21.208 1.00 85.00 206 ARG A CA 1
ATOM 1673 C C . ARG A 1 206 ? 4.303 -11.636 20.506 1.00 85.00 206 ARG A C 1
ATOM 1675 O O . ARG A 1 206 ? 3.899 -12.792 20.389 1.00 85.00 206 ARG A O 1
ATOM 1682 N N . ASN A 1 207 ? 3.633 -10.599 20.000 1.00 81.06 207 ASN A N 1
ATOM 1683 C CA . ASN A 1 207 ? 2.384 -10.753 19.247 1.00 81.06 207 ASN A CA 1
ATOM 1684 C C . ASN A 1 207 ? 2.586 -11.496 17.920 1.00 81.06 207 ASN A C 1
ATOM 1686 O O . ASN A 1 207 ? 1.803 -12.395 17.618 1.00 81.06 207 ASN A O 1
ATOM 1690 N N . TYR A 1 208 ? 3.652 -11.206 17.168 1.00 78.62 208 TYR A N 1
ATOM 1691 C CA . TYR A 1 208 ? 3.974 -11.987 15.969 1.00 78.62 208 TYR A CA 1
ATOM 1692 C C . TYR A 1 208 ? 4.284 -13.450 16.305 1.00 78.62 208 TYR A C 1
ATOM 1694 O O . TYR A 1 208 ? 3.803 -14.339 15.611 1.00 78.62 208 TYR A O 1
ATOM 1702 N N . GLY A 1 209 ? 4.950 -13.722 17.431 1.00 81.88 209 GLY A N 1
ATOM 1703 C CA . GLY A 1 209 ? 5.138 -15.092 17.919 1.00 81.88 209 GLY A CA 1
ATOM 1704 C C . GLY A 1 209 ? 3.818 -15.813 18.235 1.00 81.88 209 GLY A C 1
ATOM 1705 O O . GLY A 1 209 ? 3.697 -17.018 18.026 1.00 81.88 209 GLY A O 1
ATOM 1706 N N . LYS A 1 210 ? 2.783 -15.095 18.697 1.00 83.38 210 LYS A N 1
ATOM 1707 C CA . LYS A 1 210 ? 1.428 -15.662 18.845 1.00 83.38 210 LYS A CA 1
ATOM 1708 C C . LYS A 1 210 ? 0.778 -15.953 17.489 1.00 83.38 210 LYS A C 1
ATOM 1710 O O . LYS A 1 210 ? 0.110 -16.971 17.365 1.00 83.38 210 LYS A O 1
ATOM 1715 N N . LEU A 1 211 ? 0.955 -15.085 16.491 1.00 75.81 211 LEU A N 1
ATOM 1716 C CA . LEU A 1 211 ? 0.401 -15.292 15.146 1.00 75.81 211 LEU A CA 1
ATOM 1717 C C . LEU A 1 211 ? 1.060 -16.475 14.429 1.00 75.81 211 LEU A C 1
ATOM 1719 O O . LEU A 1 211 ? 0.352 -17.275 13.825 1.00 75.81 211 LEU A O 1
ATOM 1723 N N . MET A 1 212 ? 2.377 -16.626 14.574 1.00 85.56 212 MET A N 1
ATOM 1724 C CA . MET A 1 212 ? 3.134 -17.764 14.053 1.00 85.56 212 MET A CA 1
ATOM 1725 C C . MET A 1 212 ? 2.658 -19.083 14.671 1.00 85.56 212 MET A C 1
ATOM 1727 O O . MET A 1 212 ? 2.310 -20.008 13.949 1.00 85.56 212 MET A O 1
ATOM 1731 N N . ARG A 1 213 ? 2.530 -19.145 16.007 1.00 85.88 213 ARG A N 1
ATOM 1732 C CA . ARG A 1 213 ? 2.006 -20.338 16.704 1.00 85.88 213 ARG A CA 1
ATOM 1733 C C . ARG A 1 213 ? 0.578 -20.711 16.298 1.00 85.88 213 ARG A C 1
ATOM 1735 O O . ARG A 1 213 ? 0.205 -21.867 16.406 1.00 85.88 213 ARG A O 1
ATOM 1742 N N . LYS A 1 214 ? -0.215 -19.741 15.838 1.00 85.62 214 LYS A N 1
ATOM 1743 C CA . LYS A 1 214 ? -1.573 -19.956 15.313 1.00 85.62 214 LYS A CA 1
ATOM 1744 C C . LYS A 1 214 ? -1.597 -20.299 13.815 1.00 85.62 214 LYS A C 1
ATOM 1746 O O . LYS A 1 214 ? -2.672 -20.278 13.228 1.00 85.62 214 LYS A O 1
ATOM 1751 N N . GLY A 1 215 ? -0.442 -20.512 13.179 1.00 77.75 215 GLY A N 1
ATOM 1752 C CA . GLY A 1 215 ? -0.334 -20.799 11.744 1.00 77.75 215 GLY A CA 1
ATOM 1753 C C . GLY A 1 215 ? -0.701 -19.628 10.826 1.00 77.75 215 GLY A C 1
ATOM 1754 O O . GLY A 1 215 ? -0.853 -19.817 9.626 1.00 77.75 215 GLY A O 1
ATOM 1755 N N . LYS A 1 216 ? -0.857 -18.405 11.358 1.00 66.44 216 LYS A N 1
ATOM 1756 C CA . LYS A 1 216 ? -1.289 -17.233 10.572 1.00 66.44 216 LYS A CA 1
ATOM 1757 C C . LYS A 1 216 ? -0.163 -16.587 9.763 1.00 66.44 216 LYS A C 1
ATOM 1759 O O . LYS A 1 216 ? -0.446 -15.800 8.867 1.00 66.44 216 LYS A O 1
ATOM 1764 N N . ILE A 1 217 ? 1.088 -16.862 10.126 1.00 70.50 217 ILE A N 1
ATOM 1765 C CA . ILE A 1 217 ? 2.299 -16.420 9.425 1.00 70.50 217 ILE A CA 1
ATOM 1766 C C . ILE A 1 217 ? 3.349 -17.534 9.494 1.00 70.50 217 ILE A C 1
ATOM 1768 O O . ILE A 1 217 ? 3.365 -18.297 10.463 1.00 70.50 217 ILE A O 1
ATOM 1772 N N . THR A 1 218 ? 4.229 -17.615 8.498 1.00 73.56 218 THR A N 1
ATOM 1773 C CA . THR A 1 218 ? 5.314 -18.610 8.459 1.00 73.56 218 THR A CA 1
ATOM 1774 C C . THR A 1 218 ? 6.464 -18.249 9.406 1.00 73.56 218 THR A C 1
ATOM 1776 O O . THR A 1 218 ? 6.584 -17.106 9.863 1.00 73.56 218 THR A O 1
ATOM 1779 N N . GLN A 1 219 ? 7.346 -19.217 9.677 1.00 79.56 219 GLN A N 1
ATOM 1780 C CA . GLN A 1 219 ? 8.584 -19.002 10.437 1.00 79.56 219 GLN A CA 1
ATOM 1781 C C . GLN A 1 219 ? 9.455 -17.903 9.803 1.00 79.56 219 GLN A C 1
ATOM 1783 O O . GLN A 1 219 ? 9.929 -17.009 10.506 1.00 79.56 219 GLN A O 1
ATOM 1788 N N . ASP A 1 220 ? 9.600 -17.914 8.476 1.00 66.75 220 ASP A N 1
ATOM 1789 C CA . ASP A 1 220 ? 10.397 -16.924 7.742 1.00 66.75 220 ASP A CA 1
ATOM 1790 C C . ASP A 1 220 ? 9.786 -15.524 7.821 1.00 66.75 220 ASP A C 1
ATOM 1792 O O . ASP A 1 220 ? 10.489 -14.536 8.043 1.00 66.75 220 ASP A O 1
ATOM 1796 N N . GLN A 1 221 ? 8.457 -15.426 7.715 1.00 59.31 221 GLN A N 1
ATOM 1797 C CA . GLN A 1 221 ? 7.738 -14.165 7.897 1.00 59.31 221 GLN A CA 1
ATOM 1798 C C . GLN A 1 221 ? 7.916 -13.630 9.323 1.00 59.31 221 GLN A C 1
ATOM 1800 O O . GLN A 1 221 ? 8.176 -12.442 9.514 1.00 59.31 221 GLN A O 1
ATOM 1805 N N . TYR A 1 222 ? 7.836 -14.498 10.335 1.00 75.12 222 TYR A N 1
ATOM 1806 C CA . TYR A 1 222 ? 8.093 -14.128 11.726 1.00 75.12 222 TYR A CA 1
ATOM 1807 C C . TYR A 1 222 ? 9.527 -13.618 11.944 1.00 75.12 222 TYR A C 1
ATOM 1809 O O . TYR A 1 222 ? 9.713 -12.562 12.562 1.00 75.12 222 TYR A O 1
ATOM 1817 N N . ALA A 1 223 ? 10.532 -14.316 11.410 1.00 71.06 223 ALA A N 1
ATOM 1818 C CA . ALA A 1 223 ? 11.934 -13.908 11.491 1.00 71.06 223 ALA A CA 1
ATOM 1819 C C . ALA A 1 223 ? 12.168 -12.548 10.812 1.00 71.06 223 ALA A C 1
ATOM 1821 O O . ALA A 1 223 ? 12.794 -11.656 11.397 1.00 71.06 223 ALA A O 1
ATOM 1822 N N . LEU A 1 224 ? 11.586 -12.349 9.626 1.00 63.94 224 LEU A N 1
ATOM 1823 C CA . LEU A 1 224 ? 11.643 -11.086 8.896 1.00 63.94 224 LEU A CA 1
ATOM 1824 C C . LEU A 1 224 ? 11.012 -9.937 9.695 1.00 63.94 224 LEU A C 1
ATOM 1826 O O . LEU A 1 224 ? 11.612 -8.868 9.801 1.00 63.94 224 LEU A O 1
ATOM 1830 N N . PHE A 1 225 ? 9.844 -10.147 10.310 1.00 70.31 225 PHE A N 1
ATOM 1831 C CA . PHE A 1 225 ? 9.193 -9.115 11.122 1.00 70.31 225 PHE A CA 1
ATOM 1832 C C . PHE A 1 225 ? 10.001 -8.736 12.365 1.00 70.31 225 PHE A C 1
ATOM 1834 O O . PHE A 1 225 ? 10.046 -7.556 12.717 1.00 70.31 225 PHE A O 1
ATOM 1841 N N . ARG A 1 226 ? 10.667 -9.694 13.023 1.00 78.50 226 ARG A N 1
ATOM 1842 C CA . ARG A 1 226 ? 11.583 -9.388 14.135 1.00 78.50 226 ARG A CA 1
ATOM 1843 C C . ARG A 1 226 ? 12.755 -8.537 13.663 1.00 78.50 226 ARG A C 1
ATOM 1845 O O . ARG A 1 226 ? 12.979 -7.474 14.234 1.00 78.50 226 ARG A O 1
ATOM 1852 N N . LYS A 1 227 ? 13.421 -8.955 12.580 1.00 67.50 227 LYS A N 1
ATOM 1853 C CA . LYS A 1 227 ? 14.552 -8.227 11.992 1.00 67.50 227 LYS A CA 1
ATOM 1854 C C . LYS A 1 227 ? 14.157 -6.812 11.567 1.00 67.50 227 LYS A C 1
ATOM 1856 O O . LYS A 1 227 ? 14.916 -5.880 11.794 1.00 67.50 227 LYS A O 1
ATOM 1861 N N . ALA A 1 228 ? 12.961 -6.637 11.006 1.00 55.44 228 ALA A N 1
ATOM 1862 C CA . ALA A 1 228 ? 12.438 -5.327 10.628 1.00 55.44 228 ALA A CA 1
ATOM 1863 C C . ALA A 1 228 ? 12.165 -4.422 11.843 1.00 55.44 228 ALA A C 1
ATOM 1865 O O . ALA A 1 228 ? 12.470 -3.234 11.785 1.00 55.44 228 ALA A O 1
ATOM 1866 N N . ILE A 1 229 ? 11.627 -4.963 12.946 1.00 64.38 229 ILE A N 1
ATOM 1867 C CA . ILE A 1 229 ? 11.453 -4.205 14.199 1.00 64.38 229 ILE A CA 1
ATOM 1868 C C . ILE A 1 229 ? 12.815 -3.796 14.774 1.00 64.38 229 ILE A C 1
ATOM 1870 O O . ILE A 1 229 ? 12.978 -2.647 15.177 1.00 64.38 229 ILE A O 1
ATOM 1874 N N . ASP A 1 230 ? 13.779 -4.719 14.800 1.00 69.62 230 ASP A N 1
ATOM 1875 C CA . ASP A 1 230 ? 15.126 -4.455 15.316 1.00 69.62 230 ASP A CA 1
ATOM 1876 C C . ASP A 1 230 ? 15.854 -3.402 14.480 1.00 69.62 230 ASP A C 1
ATOM 1878 O O . ASP A 1 230 ? 16.404 -2.452 15.030 1.00 69.62 230 ASP A O 1
ATOM 1882 N N . ALA A 1 231 ? 15.796 -3.526 13.153 1.00 62.56 231 ALA A N 1
ATOM 1883 C CA . ALA A 1 231 ? 16.360 -2.545 12.236 1.00 62.56 231 ALA A CA 1
ATOM 1884 C C . ALA A 1 231 ? 15.690 -1.176 12.393 1.00 62.56 231 ALA A C 1
ATOM 1886 O O . ALA A 1 231 ? 16.382 -0.169 12.444 1.00 62.56 231 ALA A O 1
ATOM 1887 N N . TRP A 1 232 ? 14.359 -1.130 12.521 1.00 71.12 232 TRP A N 1
ATOM 1888 C CA . TRP A 1 232 ? 13.641 0.127 12.732 1.00 71.12 232 TRP A CA 1
ATOM 1889 C C . TRP A 1 232 ? 14.060 0.825 14.031 1.00 71.12 232 TRP A C 1
ATOM 1891 O O . TRP A 1 232 ? 14.275 2.031 14.015 1.00 71.12 232 TRP A O 1
ATOM 1901 N N . TYR A 1 233 ? 14.193 0.092 15.140 1.00 69.25 233 TYR A N 1
ATOM 1902 C CA . TYR A 1 233 ? 14.593 0.680 16.423 1.00 69.25 233 TYR A CA 1
ATOM 1903 C C . TYR A 1 233 ? 16.043 1.192 16.390 1.00 69.25 233 TYR A C 1
ATOM 1905 O O . TYR A 1 233 ? 16.321 2.292 16.867 1.00 69.25 233 TYR A O 1
ATOM 1913 N N . LYS A 1 234 ? 16.944 0.442 15.740 1.00 69.12 234 LYS A N 1
ATOM 1914 C CA . LYS A 1 234 ? 18.359 0.807 15.573 1.00 69.12 234 LYS A CA 1
ATOM 1915 C C . LYS A 1 234 ? 18.602 2.067 14.744 1.00 69.12 234 LYS A C 1
ATOM 1917 O O . LYS A 1 234 ? 19.661 2.650 14.872 1.00 69.12 234 LYS A O 1
ATOM 1922 N N . VAL A 1 235 ? 17.637 2.518 13.938 1.00 64.31 235 VAL A N 1
ATOM 1923 C CA . VAL A 1 235 ? 17.721 3.820 13.241 1.00 64.31 235 VAL A CA 1
ATOM 1924 C C . VAL A 1 235 ? 17.703 5.000 14.223 1.00 64.31 235 VAL A C 1
ATOM 1926 O O . VAL A 1 235 ? 18.077 6.108 13.855 1.00 64.31 235 VAL A O 1
ATOM 1929 N N . TYR A 1 236 ? 17.243 4.787 15.459 1.00 66.19 236 TYR A N 1
ATOM 1930 C CA . TYR A 1 236 ? 17.114 5.845 16.458 1.00 66.19 236 TYR A CA 1
ATOM 1931 C C . TYR A 1 236 ? 18.039 5.660 17.660 1.00 66.19 236 TYR A C 1
ATOM 1933 O O . TYR A 1 236 ? 18.503 6.656 18.210 1.00 66.19 236 TYR A O 1
ATOM 1941 N N . VAL A 1 237 ? 18.282 4.414 18.074 1.00 73.19 237 VAL A N 1
ATOM 1942 C CA . VAL A 1 237 ? 19.073 4.081 19.265 1.00 73.19 237 VAL A CA 1
ATOM 1943 C C . VAL A 1 237 ? 20.149 3.066 18.889 1.00 73.19 237 VAL A C 1
ATOM 1945 O O . VAL A 1 237 ? 19.833 1.920 18.557 1.00 73.19 237 VAL A O 1
ATOM 1948 N N . SER A 1 238 ? 21.409 3.487 18.965 1.00 70.06 238 SER A N 1
ATOM 1949 C CA . SER A 1 238 ? 22.583 2.677 18.621 1.00 70.06 238 SER A CA 1
ATOM 1950 C C . SER A 1 238 ? 23.040 1.793 19.785 1.00 70.06 238 SER A C 1
ATOM 1952 O O . SER A 1 238 ? 23.582 0.706 19.578 1.00 70.06 238 SER A O 1
ATOM 1954 N N . GLY A 1 239 ? 22.750 2.216 21.017 1.00 75.88 239 GLY A N 1
ATOM 1955 C CA . GLY A 1 239 ? 23.126 1.516 22.239 1.00 75.88 239 GLY A CA 1
ATOM 1956 C C . GLY A 1 239 ? 22.537 2.158 23.491 1.00 75.88 239 GLY A C 1
ATOM 1957 O O . GLY A 1 239 ? 21.697 3.053 23.413 1.00 75.88 239 GLY A O 1
ATOM 1958 N N . TRP A 1 240 ? 22.978 1.684 24.652 1.00 79.88 240 TRP A N 1
ATOM 1959 C CA . TRP A 1 240 ? 22.595 2.212 25.959 1.00 79.88 240 TRP A CA 1
ATOM 1960 C C . TRP A 1 240 ? 23.851 2.442 26.789 1.00 79.88 240 TRP A C 1
ATOM 1962 O O . TRP A 1 240 ? 24.754 1.605 26.788 1.00 79.88 240 TRP A O 1
ATOM 1972 N N . ASN A 1 241 ? 23.891 3.568 27.489 1.00 81.06 241 ASN A N 1
ATOM 1973 C CA . ASN A 1 241 ? 24.911 3.861 28.481 1.00 81.06 241 ASN A CA 1
ATOM 1974 C C . ASN A 1 241 ? 24.673 3.032 29.753 1.00 81.06 241 ASN A C 1
ATOM 1976 O O . ASN A 1 241 ? 23.578 2.516 29.990 1.00 81.06 241 ASN A O 1
ATOM 1980 N N . ALA A 1 242 ? 25.702 2.930 30.597 1.00 78.06 242 ALA A N 1
ATOM 1981 C CA . ALA A 1 242 ? 25.640 2.186 31.858 1.00 78.06 242 ALA A CA 1
ATOM 1982 C C . ALA A 1 242 ? 24.605 2.751 32.852 1.00 78.06 242 ALA A C 1
ATOM 1984 O O . ALA A 1 242 ? 24.093 2.015 33.690 1.00 78.06 242 ALA A O 1
ATOM 1985 N N . ASP A 1 243 ? 24.266 4.034 32.732 1.00 76.81 243 ASP A N 1
ATOM 1986 C CA . ASP A 1 243 ? 23.243 4.722 33.527 1.00 76.81 243 ASP A CA 1
ATOM 1987 C C . ASP A 1 243 ? 21.807 4.501 33.008 1.00 76.81 243 ASP A C 1
ATOM 1989 O O . ASP A 1 243 ? 20.849 5.048 33.553 1.00 76.81 243 ASP A O 1
ATOM 1993 N N . GLY A 1 244 ? 21.639 3.704 31.948 1.00 71.25 244 GLY A N 1
ATOM 1994 C CA . GLY A 1 244 ? 20.342 3.438 31.336 1.00 71.25 244 GLY A CA 1
ATOM 1995 C C . GLY A 1 244 ? 19.852 4.543 30.400 1.00 71.25 244 GLY A C 1
ATOM 1996 O O . GLY A 1 244 ? 18.698 4.494 29.972 1.00 71.25 244 GLY A O 1
ATOM 1997 N N . THR A 1 245 ? 20.691 5.518 30.037 1.00 79.56 245 THR A N 1
ATOM 1998 C CA . THR A 1 245 ? 20.354 6.507 29.003 1.00 79.56 245 THR A CA 1
ATOM 1999 C C . THR A 1 245 ? 20.621 5.958 27.591 1.00 79.56 245 THR A C 1
ATOM 2001 O O . THR A 1 245 ? 21.579 5.211 27.379 1.00 79.56 245 THR A O 1
ATOM 2004 N N . PRO A 1 246 ? 19.769 6.265 26.593 1.00 82.25 246 PRO A N 1
ATOM 2005 C CA . PRO A 1 246 ? 19.945 5.763 25.234 1.00 82.25 246 PRO A CA 1
ATOM 2006 C C . PRO A 1 246 ? 21.024 6.555 24.487 1.00 82.25 246 PRO A C 1
ATOM 2008 O O . PRO A 1 246 ? 21.016 7.786 24.485 1.00 82.25 246 PRO A O 1
ATOM 2011 N N . ILE A 1 247 ? 21.898 5.850 23.773 1.00 79.88 247 ILE A N 1
ATOM 2012 C CA . ILE A 1 247 ? 22.820 6.446 22.803 1.00 79.88 247 ILE A CA 1
ATOM 2013 C C . ILE A 1 247 ? 22.040 6.626 21.499 1.00 79.88 247 ILE A C 1
ATOM 2015 O O . ILE A 1 247 ? 21.610 5.648 20.881 1.00 79.88 247 ILE A O 1
ATOM 2019 N N . LEU A 1 248 ? 21.796 7.878 21.112 1.00 77.19 248 LEU A N 1
ATOM 2020 C CA . LEU A 1 248 ? 20.981 8.205 19.943 1.00 77.19 248 LEU A CA 1
ATOM 2021 C C . LEU A 1 248 ? 21.821 8.262 18.670 1.00 77.19 248 LEU A C 1
ATOM 2023 O O . LEU A 1 248 ? 22.937 8.772 18.675 1.00 77.19 248 LEU A O 1
ATOM 2027 N N . GLU A 1 249 ? 21.241 7.783 17.574 1.00 72.81 249 GLU A N 1
ATOM 2028 C CA . GLU A 1 249 ? 21.831 7.907 16.240 1.00 72.81 249 GLU A CA 1
ATOM 2029 C C . GLU A 1 249 ? 21.802 9.356 15.735 1.00 72.81 249 GLU A C 1
ATOM 2031 O O . GLU A 1 249 ? 20.901 10.149 16.056 1.00 72.81 249 GLU A O 1
ATOM 2036 N N . GLU A 1 250 ? 22.770 9.697 14.885 1.00 65.19 250 GLU A N 1
ATOM 2037 C CA . GLU A 1 250 ? 22.839 11.014 14.261 1.00 65.19 250 GLU A CA 1
ATOM 2038 C C . GLU A 1 250 ? 21.569 11.279 13.429 1.00 65.19 250 GLU A C 1
ATOM 2040 O O . GLU A 1 250 ? 21.148 10.487 12.587 1.00 65.19 250 GLU A O 1
ATOM 2045 N N . GLY A 1 251 ? 20.891 12.397 13.703 1.00 62.94 251 GLY A N 1
ATOM 2046 C CA . GLY A 1 251 ? 19.627 12.744 13.045 1.00 62.94 251 GLY A CA 1
ATOM 2047 C C . GLY A 1 251 ? 18.361 12.122 13.655 1.00 62.94 251 GLY A C 1
ATOM 2048 O O . GLY A 1 251 ? 17.259 12.494 13.232 1.00 62.94 251 GLY A O 1
ATOM 2049 N N . ALA A 1 252 ? 18.460 11.279 14.694 1.00 62.53 252 ALA A N 1
ATOM 2050 C CA . ALA A 1 252 ? 17.297 10.701 15.383 1.00 62.53 252 ALA A CA 1
ATOM 2051 C C . ALA A 1 252 ? 16.338 11.784 15.918 1.00 62.53 252 ALA A C 1
ATOM 2053 O O . ALA A 1 252 ? 15.125 11.717 15.699 1.00 62.53 252 ALA A O 1
ATOM 2054 N N . ALA A 1 253 ? 16.875 12.845 16.532 1.00 70.75 253 ALA A N 1
ATOM 2055 C CA . ALA A 1 253 ? 16.087 13.977 17.029 1.00 70.75 253 ALA A CA 1
ATOM 2056 C C . ALA A 1 253 ? 15.332 14.711 15.902 1.00 70.75 253 ALA A C 1
ATOM 2058 O O . ALA A 1 253 ? 14.148 15.038 16.036 1.00 70.75 253 ALA A O 1
ATOM 2059 N N . THR A 1 254 ? 15.979 14.918 14.751 1.00 71.50 254 THR A N 1
ATOM 2060 C CA . THR A 1 254 ? 15.368 15.544 13.567 1.00 71.50 254 THR A CA 1
ATOM 2061 C C . THR A 1 254 ? 14.271 14.664 12.968 1.00 71.50 254 THR A C 1
ATOM 2063 O O . THR A 1 254 ? 13.202 15.167 12.596 1.00 71.50 254 THR A O 1
ATOM 2066 N N . ALA A 1 255 ? 14.489 13.348 12.920 1.00 62.97 255 ALA A N 1
ATOM 2067 C CA . ALA A 1 255 ? 13.508 12.379 12.446 1.00 62.97 255 ALA A CA 1
ATOM 2068 C C . ALA A 1 255 ? 12.260 12.344 13.347 1.00 62.97 255 ALA A C 1
ATOM 2070 O O . ALA A 1 255 ? 11.136 12.419 12.839 1.00 62.97 255 ALA A O 1
ATOM 2071 N N . VAL A 1 256 ? 12.442 12.328 14.673 1.00 71.25 256 VAL A N 1
ATOM 2072 C CA . VAL A 1 256 ? 11.348 12.405 15.658 1.00 71.25 256 VAL A CA 1
ATOM 2073 C C . VAL A 1 256 ? 10.592 13.730 15.539 1.00 71.25 256 VAL A C 1
ATOM 2075 O O . VAL A 1 256 ? 9.366 13.737 15.418 1.00 71.25 256 VAL A O 1
ATOM 2078 N N . LYS A 1 257 ? 11.295 14.867 15.474 1.00 78.19 257 LYS A N 1
ATOM 2079 C CA . LYS A 1 257 ? 10.671 16.194 15.323 1.00 78.19 257 LYS A CA 1
ATOM 2080 C C . LYS A 1 257 ? 9.842 16.296 14.039 1.00 78.19 257 LYS A C 1
ATOM 2082 O O . LYS A 1 257 ? 8.735 16.835 14.044 1.00 78.19 257 LYS A O 1
ATOM 2087 N N . THR A 1 258 ? 10.351 15.754 12.934 1.00 72.75 258 THR A N 1
ATOM 2088 C CA . THR A 1 258 ? 9.646 15.719 11.642 1.00 72.75 258 THR A CA 1
ATOM 2089 C C . THR A 1 258 ? 8.414 14.819 11.694 1.00 72.75 258 THR A C 1
ATOM 2091 O O . THR A 1 258 ? 7.367 15.169 11.144 1.00 72.75 258 THR A O 1
ATOM 2094 N N . TYR A 1 259 ? 8.517 13.677 12.375 1.00 65.50 259 TYR A N 1
ATOM 2095 C CA . TYR A 1 259 ? 7.403 12.764 12.608 1.00 65.50 259 TYR A CA 1
ATOM 2096 C C . TYR A 1 259 ? 6.266 13.442 13.386 1.00 65.50 259 TYR A C 1
ATOM 2098 O O . TYR A 1 259 ? 5.130 13.460 12.906 1.00 65.50 259 TYR A O 1
ATOM 2106 N N . LEU A 1 260 ? 6.583 14.076 14.520 1.00 73.56 260 LEU A N 1
ATOM 2107 C CA . LEU A 1 260 ? 5.611 14.780 15.365 1.00 73.56 260 LEU A CA 1
ATOM 2108 C C . LEU A 1 260 ? 4.931 15.931 14.605 1.00 73.56 260 LEU A C 1
ATOM 2110 O O . LEU A 1 260 ? 3.709 16.061 14.631 1.00 73.56 260 LEU A O 1
ATOM 2114 N N . LYS A 1 261 ? 5.687 16.710 13.815 1.00 74.75 261 LYS A N 1
ATOM 2115 C CA . LYS A 1 261 ? 5.123 17.774 12.959 1.00 74.75 261 LYS A CA 1
ATOM 2116 C C . LYS A 1 261 ? 4.142 17.250 11.904 1.00 74.75 261 LYS A C 1
ATOM 2118 O O . LYS A 1 261 ? 3.132 17.896 11.630 1.00 74.75 261 LYS A O 1
ATOM 2123 N N . LYS A 1 262 ? 4.425 16.101 11.277 1.00 66.44 262 LYS A N 1
ATOM 2124 C CA . LYS A 1 262 ? 3.523 15.487 10.282 1.00 66.44 262 LYS A CA 1
ATOM 2125 C C . LYS A 1 262 ? 2.238 14.966 10.920 1.00 66.44 262 LYS A C 1
ATOM 2127 O O . LYS A 1 262 ? 1.184 15.050 10.296 1.00 66.44 262 LYS A O 1
ATOM 2132 N N . ARG A 1 263 ? 2.327 14.448 12.144 1.00 65.06 263 ARG A N 1
ATOM 2133 C CA . ARG A 1 263 ? 1.179 13.966 12.916 1.00 65.06 263 ARG A CA 1
ATOM 2134 C C . ARG A 1 263 ? 0.297 15.100 13.430 1.00 65.06 263 ARG A C 1
ATOM 2136 O O . ARG A 1 263 ? -0.915 15.002 13.291 1.00 65.06 263 ARG A O 1
ATOM 2143 N N . ALA A 1 264 ? 0.886 16.197 13.906 1.00 60.91 264 ALA A N 1
ATOM 2144 C CA . ALA A 1 264 ? 0.140 17.385 14.329 1.00 60.91 264 ALA A CA 1
ATOM 2145 C C . ALA A 1 264 ? -0.747 17.958 13.202 1.00 60.91 264 ALA A C 1
ATOM 2147 O O . ALA A 1 264 ? -1.842 18.446 13.457 1.00 60.91 264 ALA A O 1
ATOM 2148 N N . LYS A 1 265 ? -0.323 17.818 11.935 1.00 56.88 265 LYS A N 1
ATOM 2149 C CA . LYS A 1 265 ? -1.111 18.195 10.744 1.00 56.88 265 LYS A CA 1
ATOM 2150 C C . LYS A 1 265 ? -2.288 17.254 10.421 1.00 56.88 265 LYS A C 1
ATOM 2152 O O . LYS A 1 265 ? -3.020 17.531 9.478 1.00 56.88 265 LYS A O 1
ATOM 2157 N N . GLN A 1 266 ? -2.466 16.141 11.140 1.00 53.81 266 GLN A N 1
ATOM 2158 C CA . GLN A 1 266 ? -3.558 15.177 10.917 1.00 53.81 266 GLN A CA 1
ATOM 2159 C C . GLN A 1 266 ? -4.760 15.356 11.855 1.00 53.81 266 GLN A C 1
ATOM 2161 O O . GLN A 1 266 ? -5.718 14.592 11.742 1.00 53.81 266 GLN A O 1
ATOM 2166 N N . ASN A 1 267 ? -4.760 16.375 12.715 1.00 45.28 267 ASN A N 1
ATOM 2167 C CA . ASN A 1 267 ? -5.951 16.775 13.459 1.00 45.28 267 ASN A CA 1
ATOM 2168 C C . ASN A 1 267 ? -6.850 17.610 12.541 1.00 45.28 267 ASN A C 1
ATOM 2170 O O . ASN A 1 267 ? -6.766 18.835 12.511 1.00 45.28 267 ASN A O 1
ATOM 2174 N N . LEU A 1 268 ? -7.667 16.934 11.733 1.00 48.00 268 LEU A N 1
ATOM 2175 C CA . LEU A 1 268 ? -8.797 17.595 11.088 1.00 48.00 268 LEU A CA 1
ATOM 2176 C C . LEU A 1 268 ? -9.826 17.940 12.178 1.00 48.00 268 LEU A C 1
ATOM 2178 O O . LEU A 1 268 ? -10.071 17.095 13.042 1.00 48.00 268 LEU A O 1
ATOM 2182 N N . PRO A 1 269 ? -10.413 19.147 12.158 1.00 43.66 269 PRO A N 1
ATOM 2183 C CA . PRO A 1 269 ? -11.511 19.480 13.056 1.00 43.66 269 PRO A CA 1
ATOM 2184 C C . PRO A 1 269 ? -12.660 18.484 12.863 1.00 43.66 269 PRO A C 1
ATOM 2186 O O . PRO A 1 269 ? -12.884 17.998 11.749 1.00 43.66 269 PRO A O 1
ATOM 2189 N N . ALA A 1 270 ? -13.368 18.176 13.953 1.00 44.97 270 ALA A N 1
ATOM 2190 C CA . ALA A 1 270 ? -14.612 17.421 13.889 1.00 44.97 270 ALA A CA 1
ATOM 2191 C C . ALA A 1 270 ? -15.552 18.144 12.907 1.00 44.97 270 ALA A C 1
ATOM 2193 O O . ALA A 1 270 ? -15.806 19.336 13.092 1.00 44.97 270 ALA A O 1
ATOM 2194 N N . PRO A 1 271 ? -16.016 17.490 11.829 1.00 46.34 271 PRO A N 1
ATOM 2195 C CA . PRO A 1 271 ? -16.992 18.105 10.946 1.00 46.34 271 PRO A CA 1
ATOM 2196 C C . PRO A 1 271 ? -18.251 18.402 11.754 1.00 46.34 271 PRO A C 1
ATOM 2198 O O . PRO A 1 271 ? -18.659 17.572 12.567 1.00 46.34 271 PRO A O 1
ATOM 2201 N N . THR A 1 272 ? -18.859 19.562 11.522 1.00 46.03 272 THR A N 1
ATOM 2202 C CA . THR A 1 272 ? -20.177 19.902 12.057 1.00 46.03 272 THR A CA 1
ATOM 2203 C C . THR A 1 272 ? -21.126 18.745 11.754 1.00 46.03 272 THR A C 1
ATOM 2205 O O . THR A 1 272 ? -21.289 18.383 10.586 1.00 46.03 272 THR A O 1
ATOM 2208 N N . ILE A 1 273 ? -21.652 18.113 12.804 1.00 48.03 273 ILE A N 1
ATOM 2209 C CA . ILE A 1 273 ? -22.575 16.976 12.739 1.00 48.03 273 ILE A CA 1
ATOM 2210 C C . ILE A 1 273 ? -23.875 17.522 12.131 1.00 48.03 273 ILE A C 1
ATOM 2212 O O . ILE A 1 273 ? -24.510 18.354 12.772 1.00 48.03 273 ILE A O 1
ATOM 2216 N N . PRO A 1 274 ? -24.251 17.163 10.890 1.00 53.88 274 PRO A N 1
ATOM 2217 C CA . PRO A 1 274 ? -25.571 17.513 10.385 1.00 53.88 274 PRO A CA 1
ATOM 2218 C C . PRO A 1 274 ? -26.628 16.685 11.122 1.00 53.88 274 PRO A C 1
ATOM 2220 O O . PRO A 1 274 ? -26.352 15.538 11.485 1.00 53.88 274 PRO A O 1
ATOM 2223 N N . ASP A 1 275 ? -27.824 17.249 11.295 1.00 56.78 275 ASP A N 1
ATOM 2224 C CA . ASP A 1 275 ? -28.934 16.582 11.976 1.00 56.78 275 ASP A CA 1
ATOM 2225 C C . ASP A 1 275 ? -29.197 15.187 11.391 1.00 56.78 275 ASP A C 1
ATOM 2227 O O . ASP A 1 275 ? -29.338 14.995 10.179 1.00 56.78 275 ASP A O 1
ATOM 2231 N N . SER A 1 276 ? -29.227 14.201 12.286 1.00 61.41 276 SER A N 1
ATOM 2232 C CA . SER A 1 276 ? -29.456 12.785 11.996 1.00 61.41 276 SER A CA 1
ATOM 2233 C C . SER A 1 276 ? -30.537 12.269 12.952 1.00 61.41 276 SER A C 1
ATOM 2235 O O . SER A 1 276 ? -30.228 11.507 13.872 1.00 61.41 276 SER A O 1
ATOM 2237 N N . PRO A 1 277 ? -31.801 12.704 12.790 1.00 72.06 277 PRO A N 1
ATOM 2238 C CA . PRO A 1 277 ? -32.878 12.292 13.680 1.00 72.06 277 PRO A CA 1
ATOM 2239 C C . PRO A 1 277 ? -33.047 10.769 13.647 1.00 72.06 277 PRO A C 1
ATOM 2241 O O . PRO A 1 277 ? -32.868 10.120 12.606 1.00 72.06 277 PRO A O 1
ATOM 2244 N N . TYR A 1 278 ? -33.331 10.189 14.809 1.00 75.69 278 TYR A N 1
ATOM 2245 C CA . TYR A 1 278 ? -33.666 8.776 14.932 1.00 75.69 278 TYR A CA 1
ATOM 2246 C C . TYR A 1 278 ? -35.077 8.511 14.393 1.00 75.69 278 TYR A C 1
ATOM 2248 O O . TYR A 1 278 ? -35.966 9.355 14.501 1.00 75.69 278 TYR A O 1
ATOM 2256 N N . GLN A 1 279 ? -35.257 7.337 13.793 1.00 79.69 279 GLN A N 1
ATOM 2257 C CA . GLN A 1 279 ? -36.546 6.779 13.395 1.00 79.69 279 GLN A CA 1
ATOM 2258 C C . GLN A 1 279 ? -36.538 5.302 13.789 1.00 79.69 279 GLN A C 1
ATOM 2260 O O . GLN A 1 279 ? -35.484 4.663 13.732 1.00 79.69 279 GLN A O 1
ATOM 2265 N N . GLU A 1 280 ? -37.691 4.773 14.187 1.00 77.56 280 GLU A N 1
ATOM 2266 C CA . GLU A 1 280 ? -37.834 3.355 14.520 1.00 77.56 280 GLU A CA 1
ATOM 2267 C C . GLU A 1 280 ? -37.354 2.480 13.347 1.00 77.56 280 GLU A C 1
ATOM 2269 O O . GLU A 1 280 ? -37.601 2.793 12.179 1.00 77.56 280 GLU A O 1
ATOM 2274 N N . GLY A 1 281 ? -36.583 1.434 13.648 1.00 77.88 281 GLY A N 1
ATOM 2275 C CA . GLY A 1 281 ? -36.001 0.535 12.647 1.00 77.88 281 GLY A CA 1
ATOM 2276 C C . GLY A 1 281 ? -34.756 1.050 11.905 1.00 77.88 281 GLY A C 1
ATOM 2277 O O . GLY A 1 281 ? -34.218 0.361 11.038 1.00 77.88 281 GLY A O 1
ATOM 2278 N N . LYS A 1 282 ? -34.249 2.255 12.216 1.00 82.88 282 LYS A N 1
ATOM 2279 C CA . LYS A 1 282 ? -33.116 2.891 11.500 1.00 82.88 282 LYS A CA 1
ATOM 2280 C C . LYS A 1 282 ? -31.814 2.073 11.503 1.00 82.88 282 LYS A C 1
ATOM 2282 O O . LYS A 1 282 ? -30.968 2.289 10.623 1.00 82.88 282 LYS A O 1
ATOM 2287 N N . TRP A 1 283 ? -31.609 1.187 12.478 1.00 84.00 283 TRP A N 1
ATOM 2288 C CA . TRP A 1 283 ? -30.358 0.440 12.671 1.00 84.00 283 TRP A CA 1
ATOM 2289 C C . TRP A 1 283 ? -30.530 -1.090 12.725 1.00 84.00 283 TRP A C 1
ATOM 2291 O O . TRP A 1 283 ? -29.539 -1.792 12.917 1.00 84.00 283 TRP A O 1
ATOM 2301 N N . ASP A 1 284 ? -31.734 -1.612 12.491 1.00 83.69 284 ASP A N 1
ATOM 2302 C CA . ASP A 1 284 ? -32.056 -3.044 12.634 1.00 83.69 284 ASP A CA 1
ATOM 2303 C C . ASP A 1 284 ? -31.283 -3.940 11.656 1.00 83.69 284 ASP A C 1
ATOM 2305 O O . ASP A 1 284 ? -30.985 -5.096 11.931 1.00 83.69 284 ASP A O 1
ATOM 2309 N N . ASP A 1 285 ? -30.916 -3.414 10.491 1.00 77.50 285 ASP A N 1
ATOM 2310 C CA . ASP A 1 285 ? -30.127 -4.136 9.495 1.00 77.50 285 ASP A CA 1
ATOM 2311 C C . ASP A 1 285 ? -28.644 -4.264 9.877 1.00 77.50 285 ASP A C 1
ATOM 2313 O O . ASP A 1 285 ? -27.939 -5.067 9.266 1.00 77.50 285 ASP A O 1
ATOM 2317 N N . ILE A 1 286 ? -28.141 -3.504 10.861 1.00 78.31 286 ILE A N 1
ATOM 2318 C CA . ILE A 1 286 ? -26.719 -3.507 11.256 1.00 78.31 286 ILE A CA 1
ATOM 2319 C C . ILE A 1 286 ? -26.435 -4.108 12.641 1.00 78.31 286 ILE A C 1
ATOM 2321 O O . ILE A 1 286 ? -25.272 -4.461 12.879 1.00 78.31 286 ILE A O 1
ATOM 2325 N N . PHE A 1 287 ? -27.435 -4.265 13.517 1.00 76.38 287 PHE A N 1
ATOM 2326 C CA . PHE A 1 287 ? -27.282 -4.834 14.866 1.00 76.38 287 PHE A CA 1
ATOM 2327 C C . PHE A 1 287 ? -28.053 -6.135 15.063 1.00 76.38 287 PHE A C 1
ATOM 2329 O O . PHE A 1 287 ? -29.149 -6.278 14.492 1.00 76.38 287 PHE A O 1
#

Sequence (287 aa):
MNMTSTPLATPKRQRINAASDNVAQRVLRGIEEKSREIKFQSSNVKRLVNKLENRARCALQDPRIDHDDLQDSWDALLLLIESKTTAASKDKAHKTQVWKLRRRFKEQRTHNKKTFALIQPELAAVKIWHSEGETAEPPATPYLDRVARLCARVGLDRKLYIELLSICDGRDKTAHHPPPHFEKHLDQNKMVKWSEVYDACNKRKRNYGKLMRKGKITQDQYALFRKAIDAWYKVYVSGWNADGTPILEEGAATAVKTYLKKRAKQNLPAPTIPDSPYQEGKWDDIF

Radius of gyration: 38.86 Å; chains: 1; bounding box: 86×48×134 Å